Protein 1P6O (pdb70)

Solvent-accessible surface area: 12365 Å² total; per-residue (Å²): 91,91,62,140,58,23,167,51,15,114,81,0,3,48,16,0,55,102,15,0,12,83,0,57,150,83,33,0,0,1,10,0,0,0,0,0,27,33,155,83,1,48,46,48,10,94,2,14,0,32,1,46,54,132,37,1,0,2,26,11,0,6,2,5,0,0,41,90,18,22,96,34,98,0,146,49,0,89,47,0,0,0,0,0,3,6,1,0,5,16,0,0,3,3,0,0,12,18,0,20,0,42,16,0,0,0,0,0,39,98,31,32,126,20,138,0,15,128,29,0,75,101,58,68,23,44,28,38,57,69,69,15,81,97,1,36,133,11,3,101,88,0,34,92,94,69,56,120,36,9,74,21,1,20,2,125,93,56,116,174,51,108,53,22,166,90,30,165,48,17,126,84,0,7,53,19,0,49,108,17,0,25,82,0,65,180,82,31,0,0,0,9,0,0,0,0,0,31,33,151,91,0,48,45,54,11,93,1,15,0,39,1,46,56,130,36,1,0,2,18,10,0,7,3,6,0,0,43,90,17,21,92,34,92,0,150,49,0,91,52,0,0,0,0,0,2,5,2,0,5,16,0,0,2,3,0,0,13,18,0,18,0,39,14,0,0,0,0,0,40,103,37,31,119,22,130,0,14,60,30,0,38,82,56,65,18,90,5,19,57,60,66,24,113,90,1,38,138,14,1,122,64,0,35,95,97,73,52,118,36,10,69,23,1,20,1,104

Sequence (317 aa):
TGGMASKWDQKGMDIAYEEAALGYKEGGVPIGGCLINNKDGSVLGRGHNMRFQKGSATLHGEISTLENCGRLEGKVYKDTTLYTTLSPCDMCTGAIIMYGIPRCVVGENVNFKSKGEKYLQTRGHEVVVVDDERCKKIMKQFIDERPQDWFEDIGEGSSMVTGGMASKWDQKGMDIAYEEAALGYKEGGVPIGGCLINNKDGSVLGRGHNMRFQKGSATLHGEISTLENCGRLEGKVYKDTTLYTTLSPCDMCTGAIIMYGIPRCVVGENVNFKSKGEKYLQTRGHEVVVVDDERCKKIMKQFIDERPQDWFEDIGE

Nearest PDB structures (foldseek):
  1ysb-assembly1_A  TM=1.002E+00  e=7.379E-34  Saccharomyces cerevisiae
  8vlj-assembly1_B  TM=9.937E-01  e=2.521E-33  Saccharomyces cerevisiae
  8i3p-assembly1_A  TM=9.910E-01  e=2.077E-33  Saccharomyces cerevisiae S288C
  1ysd-assembly1_A  TM=1.002E+00  e=8.616E-33  Saccharomyces cerevisiae
  2o3k-assembly1_B  TM=1.003E+00  e=6.397E-32  Saccharomyces cerevisiae

Organism: Saccharomyces cerevisiae (strain ATCC 204508 / S288c) (NCBI:txid559292)

InterPro domains:
  IPR002125 Cytidine and deoxycytidylate deaminase domain [PF00383] (9-109)
  IPR002125 Cytidine and deoxycytidylate deaminase domain [PS51747] (9-129)
  IPR016192 APOBEC/CMP deaminase, zinc-binding [PS00903] (62-98)
  IPR016193 Cytidine deaminase-like [SSF53927] (9-156)

GO terms:
  GO:0004131 cytosine deaminase activity (F, IDA)
  GO:0005634 nucleus (C, HDA)
  GO:0005737 cytoplasm (C, HDA)
  GO:0019858 cytosine metabolic process (P, IMP)
  GO:0046087 cytidine metabolic process (P, IMP)
  GO:0008655 pyrimidine-containing compound salvage (P, IMP)

Radius of gyration: 18.54 Å; Cα contacts (8 Å, |Δi|>4): 797; chains: 2; bounding box: 47×46×40 Å

B-factor: mean 15.16, std 9.76, range [5.25, 58.66]

Structure (mmCIF, N/CA/C/O backbone):
data_1P6O
#
_entry.id   1P6O
#
_cell.length_a   53.880
_cell.length_b   70.417
_cell.length_c   71.523
_cell.angle_alpha   90.00
_cell.angle_beta   90.00
_cell.angle_gamma   90.00
#
_symmetry.space_group_name_H-M   'P 21 21 21'
#
loop_
_entity.id
_entity.type
_entity.pdbx_description
1 polymer 'Cytosine deaminase'
2 non-polymer 'ZINC ION'
3 non-polymer 4-HYDROXY-3,4-DIHYDRO-1H-PYRIMIDIN-2-ONE
4 non-polymer 'ACETIC ACID'
5 non-polymer 'CALCIUM ION'
6 water water
#
loop_
_atom_site.group_PDB
_atom_site.id
_atom_site.type_symbol
_atom_site.label_atom_id
_atom_site.label_alt_id
_atom_site.label_comp_id
_atom_site.label_asym_id
_atom_site.label_entity_id
_atom_site.label_seq_id
_atom_site.pdbx_PDB_ins_code
_atom_site.Cartn_x
_atom_site.Cartn_y
_atom_site.Cartn_z
_atom_site.occupancy
_atom_site.B_iso_or_equiv
_atom_site.auth_seq_id
_atom_site.auth_comp_id
_atom_site.auth_asym_id
_atom_site.auth_atom_id
_atom_site.pdbx_PDB_model_num
ATOM 1 N N . THR A 1 6 ? -3.394 14.167 48.891 1.00 41.76 3 THR A N 1
ATOM 2 C CA . THR A 1 6 ? -4.497 13.530 48.190 1.00 36.74 3 THR A CA 1
ATOM 3 C C . THR A 1 6 ? -4.182 12.090 47.812 1.00 37.86 3 THR A C 1
ATOM 4 O O . THR A 1 6 ? -5.053 11.221 47.827 1.00 33.96 3 THR A O 1
ATOM 8 N N . GLY A 1 7 ? -2.952 11.778 47.393 1.00 37.84 4 GLY A N 1
ATOM 9 C CA . GLY A 1 7 ? -2.725 10.418 46.886 1.00 35.53 4 GLY A CA 1
ATOM 10 C C . GLY A 1 7 ? -3.478 10.223 45.585 1.00 31.42 4 GLY A C 1
ATOM 11 O O . GLY A 1 7 ? -3.810 9.146 45.096 1.00 36.20 4 GLY A O 1
ATOM 12 N N . GLY A 1 8 ? -3.789 11.350 44.946 1.00 25.79 5 GLY A N 1
ATOM 13 C CA . GLY A 1 8 ? -4.557 11.257 43.710 1.00 22.22 5 GLY A CA 1
ATOM 14 C C . GLY A 1 8 ? -6.039 11.277 43.951 1.00 18.13 5 GLY A C 1
ATOM 15 O O . GLY A 1 8 ? -6.788 11.355 42.951 1.00 17.10 5 GLY A O 1
ATOM 16 N N . MET A 1 9 ? -6.461 11.199 45.218 1.00 16.88 6 MET A N 1
ATOM 17 C CA . MET A 1 9 ? -7.864 11.365 45.520 1.00 14.66 6 MET A CA 1
ATOM 18 C C . MET A 1 9 ? -8.261 12.786 45.148 1.00 13.36 6 MET A C 1
ATOM 19 O O . MET A 1 9 ? -7.541 13.734 45.478 1.00 15.16 6 MET A O 1
ATOM 28 N N . ALA A 1 10 ? -9.405 12.992 44.527 1.00 12.39 7 ALA A N 1
ATOM 29 C CA . ALA A 1 10 ? -9.899 14.359 44.370 1.00 12.48 7 ALA A CA 1
ATOM 30 C C . ALA A 1 10 ? -10.165 14.973 45.741 1.00 13.24 7 ALA A C 1
ATOM 31 O O . ALA A 1 10 ? -10.495 14.274 46.718 1.00 14.02 7 ALA A O 1
ATOM 33 N N . SER A 1 11 ? -10.034 16.285 45.823 1.00 13.31 8 SER A N 1
ATOM 34 C CA . SER A 1 11 ? -10.418 17.076 46.982 1.00 14.67 8 SER A CA 1
ATOM 35 C C . SER A 1 11 ? -11.920 17.261 47.033 1.00 14.84 8 SER A C 1
ATOM 36 O O . SER A 1 11 ? -12.514 17.369 45.969 1.00 15.59 8 SER A O 1
ATOM 39 N N . LYS A 1 12 ? -12.466 17.305 48.222 1.00 16.12 9 LYS A N 1
ATOM 40 C CA . LYS A 1 12 ? -13.874 17.559 48.422 1.00 17.21 9 LYS A CA 1
ATOM 41 C C . LYS A 1 12 ? -14.279 18.893 47.790 1.00 14.97 9 LYS A C 1
ATOM 42 O O . LYS A 1 12 ? -15.452 19.061 47.502 1.00 17.07 9 LYS A O 1
ATOM 48 N N . TRP A 1 13 ? -13.367 19.827 47.597 1.00 14.51 10 TRP A N 1
ATOM 49 C CA . TRP A 1 13 ? -13.717 21.103 46.986 1.00 14.53 10 TRP A CA 1
ATOM 50 C C . TRP A 1 13 ? -13.535 21.161 45.478 1.00 12.37 10 TRP A C 1
ATOM 51 O O . TRP A 1 13 ? -13.759 22.190 44.846 1.00 12.69 10 TRP A O 1
ATOM 62 N N . ASP A 1 14 ? -13.096 20.090 44.809 1.00 13.58 11 ASP A N 1
ATOM 63 C CA . ASP A 1 14 ? -12.685 20.220 43.435 1.00 14.74 11 ASP A CA 1
ATOM 64 C C . ASP A 1 14 ? -13.831 20.412 42.453 1.00 14.88 11 ASP A C 1
ATOM 65 O O . ASP A 1 14 ? -13.642 21.044 41.416 1.00 17.31 11 ASP A O 1
ATOM 70 N N . GLN A 1 15 ? -14.958 19.799 42.794 1.00 16.11 12 GLN A N 1
ATOM 71 C CA . GLN A 1 15 ? -16.083 20.033 41.902 1.00 17.46 12 GLN A CA 1
ATOM 72 C C . GLN A 1 15 ? -16.509 21.488 41.941 1.00 15.06 12 GLN A C 1
ATOM 73 O O . GLN A 1 15 ? -16.758 22.131 40.920 1.00 16.67 12 GLN A O 1
ATOM 79 N N . LYS A 1 16 ? -16.551 22.059 43.139 1.00 15.54 13 LYS A N 1
ATOM 80 C CA . LYS A 1 16 ? -16.874 23.465 43.301 1.00 14.99 13 LYS A CA 1
ATOM 81 C C . LYS A 1 16 ? -15.897 24.375 42.578 1.00 13.81 13 LYS A C 1
ATOM 82 O O . LYS A 1 16 ? -16.258 25.326 41.894 1.00 13.62 13 LYS A O 1
ATOM 88 N N . GLY A 1 17 ? -14.615 24.029 42.692 1.00 12.27 14 GLY A N 1
ATOM 89 C CA . GLY A 1 17 ? -13.587 24.845 42.056 1.00 11.63 14 GLY A CA 1
ATOM 90 C C . GLY A 1 17 ? -13.681 24.861 40.553 1.00 10.65 14 GLY A C 1
ATOM 91 O O . GLY A 1 17 ? -13.569 25.902 39.904 1.00 10.33 14 GLY A O 1
ATOM 92 N N . MET A 1 18 ? -13.895 23.688 39.979 1.00 11.09 15 MET A N 1
ATOM 93 C CA . MET A 1 18 ? -13.975 23.605 38.531 1.00 12.00 15 MET A CA 1
ATOM 94 C C . MET A 1 18 ? -15.279 24.242 38.037 1.00 12.61 15 MET A C 1
ATOM 95 O O . MET A 1 18 ? -15.302 24.861 36.978 1.00 12.82 15 MET A O 1
ATOM 100 N N . ASP A 1 19 ? -16.364 24.116 38.791 1.00 12.44 16 ASP A N 1
ATOM 101 C CA . ASP A 1 19 ? -17.596 24.764 38.363 1.00 13.23 16 ASP A CA 1
ATOM 102 C C . ASP A 1 19 ? -17.441 26.275 38.379 1.00 12.93 16 ASP A C 1
ATOM 103 O O . ASP A 1 19 ? -17.963 26.964 37.513 1.00 13.37 16 ASP A O 1
ATOM 108 N N . ILE A 1 20 ? -16.763 26.800 39.407 1.00 11.99 17 ILE A N 1
ATOM 109 C CA . ILE A 1 20 ? -16.548 28.251 39.426 1.00 11.96 17 ILE A CA 1
ATOM 110 C C . ILE A 1 20 ? -15.645 28.672 38.271 1.00 11.00 17 ILE A C 1
ATOM 111 O O . ILE A 1 20 ? -15.886 29.676 37.571 1.00 11.46 17 ILE A O 1
ATOM 116 N N . ALA A 1 21 ? -14.572 27.901 38.046 1.00 10.50 18 ALA A N 1
ATOM 117 C CA . ALA A 1 21 ? -13.685 28.235 36.923 1.00 9.78 18 ALA A CA 1
ATOM 118 C C . ALA A 1 21 ? -14.479 28.270 35.611 1.00 9.29 18 ALA A C 1
ATOM 119 O O . ALA A 1 21 ? -14.273 29.161 34.789 1.00 10.49 18 ALA A O 1
ATOM 121 N N . TYR A 1 22 ? -15.343 27.282 35.414 1.00 10.90 19 TYR A N 1
ATOM 122 C CA . TYR A 1 22 ? -16.128 27.238 34.194 1.00 12.72 19 TYR A CA 1
ATOM 123 C C . TYR A 1 22 ? -17.087 28.414 34.124 1.00 13.58 19 TYR A C 1
ATOM 124 O O . TYR A 1 22 ? -17.243 29.037 33.073 1.00 13.58 19 TYR A O 1
ATOM 133 N N . GLU A 1 23 ? -17.733 28.741 35.252 1.00 13.80 20 GLU A N 1
ATOM 134 C CA . GLU A 1 23 ? -18.553 29.946 35.236 1.00 14.02 20 GLU A CA 1
ATOM 135 C C . GLU A 1 23 ? -17.764 31.177 34.806 1.00 14.72 20 GLU A C 1
ATOM 136 O O . GLU A 1 23 ? -18.259 32.010 34.054 1.00 13.77 20 GLU A O 1
ATOM 142 N N . GLU A 1 24 ? -16.537 31.321 35.276 1.00 12.60 21 GLU A N 1
ATOM 143 C CA . GLU A 1 24 ? -15.714 32.457 34.900 1.00 11.93 21 GLU A CA 1
ATOM 144 C C . GLU A 1 24 ? -15.365 32.427 33.417 1.00 12.10 21 GLU A C 1
ATOM 145 O O . GLU A 1 24 ? -15.366 33.484 32.782 1.00 12.69 21 GLU A O 1
ATOM 151 N N . ALA A 1 25 ? -15.098 31.234 32.876 1.00 11.94 22 ALA A N 1
ATOM 152 C CA . ALA A 1 25 ? -14.783 31.100 31.464 1.00 12.19 22 ALA A CA 1
ATOM 153 C C . ALA A 1 25 ? -15.981 31.500 30.620 1.00 13.10 22 ALA A C 1
ATOM 154 O O . ALA A 1 25 ? -15.846 32.188 29.609 1.00 13.18 22 ALA A O 1
ATOM 156 N N . ALA A 1 26 ? -17.175 31.081 31.058 1.00 13.14 23 ALA A N 1
ATOM 157 C CA . ALA A 1 26 ? -18.378 31.431 30.298 1.00 14.60 23 ALA A CA 1
ATOM 158 C C . ALA A 1 26 ? -18.680 32.918 30.348 1.00 14.76 23 ALA A C 1
ATOM 159 O O . ALA A 1 26 ? -19.100 33.556 29.381 1.00 16.57 23 ALA A O 1
ATOM 161 N N . LEU A 1 27 ? -18.448 33.516 31.515 1.00 14.79 24 LEU A N 1
ATOM 162 C CA . LEU A 1 27 ? -18.623 34.968 31.625 1.00 16.07 24 LEU A CA 1
ATOM 163 C C . LEU A 1 27 ? -17.640 35.688 30.706 1.00 15.47 24 LEU A C 1
ATOM 164 O O . LEU A 1 27 ? -18.052 36.607 29.984 1.00 16.77 24 LEU A O 1
ATOM 169 N N . GLY A 1 28 ? -16.370 35.283 30.720 1.00 14.32 25 GLY A N 1
ATOM 170 C CA . GLY A 1 28 ? -15.433 35.941 29.832 1.00 14.04 25 GLY A CA 1
ATOM 171 C C . GLY A 1 28 ? -15.813 35.751 28.383 1.00 13.62 25 GLY A C 1
ATOM 172 O O . GLY A 1 28 ? -15.681 36.691 27.609 1.00 15.45 25 GLY A O 1
ATOM 173 N N . TYR A 1 29 ? -16.325 34.583 28.000 1.00 14.26 26 TYR A N 1
ATOM 174 C CA . TYR A 1 29 ? -16.794 34.364 26.651 1.00 14.95 26 TYR A CA 1
ATOM 175 C C . TYR A 1 29 ? -17.845 35.401 26.279 1.00 17.30 26 TYR A C 1
ATOM 176 O O . TYR A 1 29 ? -17.805 36.019 25.215 1.00 17.45 26 TYR A O 1
ATOM 185 N N . LYS A 1 30 ? -18.814 35.583 27.174 1.00 17.42 27 LYS A N 1
ATOM 186 C CA . LYS A 1 30 ? -19.919 36.499 26.929 1.00 20.13 27 LYS A CA 1
ATOM 187 C C . LYS A 1 30 ? -19.463 37.950 26.849 1.00 19.68 27 LYS A C 1
ATOM 188 O O . LYS A 1 30 ? -20.095 38.781 26.187 1.00 24.03 27 LYS A O 1
ATOM 194 N N . GLU A 1 31 ? -18.374 38.279 27.532 1.00 19.22 28 GLU A N 1
ATOM 195 C CA . GLU A 1 31 ? -17.759 39.594 27.444 1.00 18.66 28 GLU A CA 1
ATOM 196 C C . GLU A 1 31 ? -16.955 39.795 26.172 1.00 18.63 28 GLU A C 1
ATOM 197 O O . GLU A 1 31 ? -16.403 40.881 25.950 1.00 20.19 28 GLU A O 1
ATOM 203 N N . GLY A 1 32 ? -16.831 38.787 25.331 1.00 18.34 29 GLY A N 1
ATOM 204 C CA . GLY A 1 32 ? -16.054 38.858 24.109 1.00 17.89 29 GLY A CA 1
ATOM 205 C C . GLY A 1 32 ? -14.588 38.539 24.312 1.00 15.97 29 GLY A C 1
ATOM 206 O O . GLY A 1 32 ? -13.771 38.850 23.453 1.00 17.26 29 GLY A O 1
ATOM 207 N N . GLY A 1 33 ? -14.233 37.888 25.405 1.00 15.05 30 GLY A N 1
ATOM 208 C CA . GLY A 1 33 ? -12.852 37.495 25.612 1.00 13.11 30 GLY A CA 1
ATOM 209 C C . GLY A 1 33 ? -12.585 36.017 25.429 1.00 11.94 30 GLY A C 1
ATOM 210 O O . GLY A 1 33 ? -13.415 35.235 25.018 1.00 13.56 30 GLY A O 1
ATOM 211 N N . VAL A 1 34 ? -11.350 35.658 25.778 1.00 11.13 31 VAL A N 1
ATOM 212 C CA . VAL A 1 34 ? -10.876 34.269 25.712 1.00 10.63 31 VAL A CA 1
ATOM 213 C C . VAL A 1 34 ? -11.533 33.482 26.832 1.00 10.02 31 VAL A C 1
ATOM 214 O O . VAL A 1 34 ? -11.449 33.923 27.988 1.00 11.02 31 VAL A O 1
ATOM 218 N N . PRO A 1 35 ? -12.212 32.399 26.567 1.00 11.01 32 PRO A N 1
ATOM 219 C CA . PRO A 1 35 ? -13.043 31.734 27.590 1.00 10.87 32 PRO A CA 1
ATOM 220 C C . PRO A 1 35 ? -12.226 30.803 28.470 1.00 9.98 32 PRO A C 1
ATOM 221 O O . PRO A 1 35 ? -12.331 29.585 28.396 1.00 10.52 32 PRO A O 1
ATOM 225 N N . ILE A 1 36 ? -11.415 31.405 29.320 1.00 9.77 33 ILE A N 1
ATOM 226 C CA . ILE A 1 36 ? -10.570 30.702 30.268 1.00 8.46 33 ILE A CA 1
ATOM 227 C C . ILE A 1 36 ? -10.801 31.313 31.636 1.00 9.21 33 ILE A C 1
ATOM 228 O O . ILE A 1 36 ? -10.666 32.523 31.810 1.00 9.90 33 ILE A O 1
ATOM 233 N N . GLY A 1 37 ? -11.182 30.445 32.567 1.00 9.23 34 GLY A N 1
ATOM 234 C CA . GLY A 1 37 ? -11.556 30.903 33.904 1.00 9.29 34 GLY A CA 1
ATOM 235 C C . GLY A 1 37 ? -10.788 30.159 34.980 1.00 7.91 34 GLY A C 1
ATOM 236 O O . GLY A 1 37 ? -10.242 29.098 34.764 1.00 8.37 34 GLY A O 1
ATOM 237 N N . GLY A 1 38 ? -10.805 30.746 36.169 1.00 8.83 35 GLY A N 1
ATOM 238 C CA . GLY A 1 38 ? -10.121 30.146 37.284 1.00 8.64 35 GLY A CA 1
ATOM 239 C C . GLY A 1 38 ? -10.694 30.552 38.613 1.00 8.22 35 GLY A C 1
ATOM 240 O O . GLY A 1 38 ? -11.504 31.453 38.760 1.00 8.92 35 GLY A O 1
ATOM 241 N N . CYS A 1 39 ? -10.224 29.810 39.632 1.00 7.82 36 CYS A N 1
ATOM 242 C CA . CYS A 1 39 ? -10.525 30.187 40.999 1.00 9.60 36 CYS A CA 1
ATOM 243 C C . CYS A 1 39 ? -9.464 29.565 41.880 1.00 7.99 36 CYS A C 1
ATOM 244 O O . CYS A 1 39 ? -8.788 28.593 41.531 1.00 9.73 36 CYS A O 1
ATOM 249 N N . LEU A 1 40 ? -9.269 30.176 43.029 1.00 7.75 37 LEU A N 1
ATOM 250 C CA . LEU A 1 40 ? -8.316 29.720 44.032 1.00 7.58 37 LEU A CA 1
ATOM 251 C C . LEU A 1 40 ? -9.107 29.424 45.301 1.00 8.26 37 LEU A C 1
ATOM 252 O O . LEU A 1 40 ? -9.830 30.303 45.816 1.00 9.49 37 LEU A O 1
ATOM 257 N N . ILE A 1 41 ? -8.991 28.203 45.811 1.00 7.76 38 ILE A N 1
ATOM 258 C CA . ILE A 1 41 ? -9.699 27.759 46.977 1.00 8.49 38 ILE A CA 1
ATOM 259 C C . ILE A 1 41 ? -8.731 27.429 48.087 1.00 8.26 38 ILE A C 1
ATOM 260 O O . ILE A 1 41 ? -7.717 26.784 47.847 1.00 9.57 38 ILE A O 1
ATOM 265 N N . ASN A 1 42 ? -9.021 27.875 49.307 1.00 9.02 39 ASN A N 1
ATOM 266 C CA . ASN A 1 42 ? -8.308 27.475 50.507 1.00 9.91 39 ASN A CA 1
ATOM 267 C C . ASN A 1 42 ? -8.683 26.045 50.837 1.00 10.75 39 ASN A C 1
ATOM 268 O O . ASN A 1 42 ? -9.854 25.802 51.164 1.00 12.19 39 ASN A O 1
ATOM 273 N N . ASN A 1 43 ? -7.768 25.103 50.746 1.00 10.91 40 ASN A N 1
ATOM 274 C CA . ASN A 1 43 ? -8.057 23.699 51.006 1.00 11.14 40 ASN A CA 1
ATOM 275 C C . ASN A 1 43 ? -8.497 23.462 52.458 1.00 13.71 40 ASN A C 1
ATOM 276 O O . ASN A 1 43 ? -9.170 22.455 52.691 1.00 15.90 40 ASN A O 1
ATOM 281 N N . LYS A 1 44 ? -8.108 24.322 53.380 1.00 14.23 41 LYS A N 1
ATOM 282 C CA . LYS A 1 44 ? -8.390 24.089 54.796 1.00 16.70 41 LYS A CA 1
ATOM 283 C C . LYS A 1 44 ? -9.879 24.171 55.081 1.00 16.45 41 LYS A C 1
ATOM 284 O O . LYS A 1 44 ? -10.367 23.424 55.923 1.00 22.76 41 LYS A O 1
ATOM 290 N N . ASP A 1 45 ? -10.569 25.106 54.439 1.00 14.90 42 ASP A N 1
ATOM 291 C CA . ASP A 1 45 ? -11.979 25.380 54.762 1.00 16.11 42 ASP A CA 1
ATOM 292 C C . ASP A 1 45 ? -12.864 25.477 53.532 1.00 15.52 42 ASP A C 1
ATOM 293 O O . ASP A 1 45 ? -14.067 25.694 53.692 1.00 17.86 42 ASP A O 1
ATOM 298 N N . GLY A 1 46 ? -12.322 25.347 52.309 1.00 13.56 43 GLY A N 1
ATOM 299 C CA . GLY A 1 46 ? -13.131 25.475 51.122 1.00 13.41 43 GLY A CA 1
ATOM 300 C C . GLY A 1 46 ? -13.469 26.884 50.686 1.00 13.78 43 GLY A C 1
ATOM 301 O O . GLY A 1 46 ? -14.220 27.062 49.726 1.00 16.26 43 GLY A O 1
ATOM 302 N N . SER A 1 47 ? -12.903 27.853 51.389 1.00 13.35 44 SER A N 1
ATOM 303 C CA . SER A 1 47 ? -13.201 29.236 51.026 1.00 12.22 44 SER A CA 1
ATOM 304 C C . SER A 1 47 ? -12.628 29.589 49.657 1.00 11.47 44 SER A C 1
ATOM 305 O O . SER A 1 47 ? -11.454 29.290 49.358 1.00 12.27 44 SER A O 1
ATOM 310 N N . VAL A 1 48 ? -13.430 30.228 48.810 1.00 11.80 45 VAL A N 1
ATOM 311 C CA . VAL A 1 48 ? -12.980 30.760 47.527 1.00 11.81 45 VAL A CA 1
ATOM 312 C C . VAL A 1 48 ? -12.281 32.085 47.760 1.00 10.83 45 VAL A C 1
ATOM 313 O O . VAL A 1 48 ? -12.898 33.069 48.142 1.00 13.98 45 VAL A O 1
ATOM 317 N N . LEU A 1 49 ? -10.976 32.092 47.600 1.00 9.73 46 LEU A N 1
ATOM 318 C CA . LEU A 1 49 ? -10.144 33.273 47.837 1.00 9.78 46 LEU A CA 1
ATOM 319 C C . LEU A 1 49 ? -10.278 34.273 46.696 1.00 10.12 46 LEU A C 1
ATOM 320 O O . LEU A 1 49 ? -10.083 35.464 46.912 1.00 12.05 46 LEU A O 1
ATOM 325 N N . GLY A 1 50 ? -10.617 33.814 45.504 1.00 10.72 47 GLY A N 1
ATOM 326 C CA . GLY A 1 50 ? -10.799 34.692 44.369 1.00 10.66 47 GLY A CA 1
ATOM 327 C C . GLY A 1 50 ? -11.128 33.858 43.142 1.00 9.42 47 GLY A C 1
ATOM 328 O O . GLY A 1 50 ? -10.947 32.647 43.107 1.00 10.36 47 GLY A O 1
ATOM 329 N N . ARG A 1 51 ? -11.628 34.537 42.140 1.00 9.94 48 ARG A N 1
ATOM 330 C CA . ARG A 1 51 ? -12.026 33.934 40.886 1.00 10.02 48 ARG A CA 1
ATOM 331 C C . ARG A 1 51 ? -11.795 34.955 39.783 1.00 10.32 48 ARG A C 1
ATOM 332 O O . ARG A 1 51 ? -11.861 36.162 40.030 1.00 11.63 48 ARG A O 1
ATOM 347 N N . GLY A 1 52 ? -11.535 34.485 38.582 1.00 9.57 49 GLY A N 1
ATOM 348 C CA . GLY A 1 52 ? -11.263 35.431 37.513 1.00 10.96 49 GLY A CA 1
ATOM 349 C C . GLY A 1 52 ? -11.246 34.740 36.171 1.00 9.53 49 GLY A C 1
ATOM 350 O O . GLY A 1 52 ? -11.375 33.511 36.086 1.00 9.93 49 GLY A O 1
ATOM 351 N N . HIS A 1 53 ? -11.106 35.534 35.126 1.00 9.67 50 HIS A N 1
ATOM 352 C CA . HIS A 1 53 ? -11.001 35.004 33.787 1.00 9.23 50 HIS A CA 1
ATOM 353 C C . HIS A 1 53 ? -10.044 35.862 32.961 1.00 9.46 50 HIS A C 1
ATOM 354 O O . HIS A 1 53 ? -9.607 36.915 33.389 1.00 9.73 50 HIS A O 1
ATOM 361 N N . ASN A 1 54 ? -9.681 35.344 31.812 1.00 9.69 51 ASN A N 1
ATOM 362 C CA . ASN A 1 54 ? -8.745 36.023 30.920 1.00 8.79 51 ASN A CA 1
ATOM 363 C C . ASN A 1 54 ? -9.290 37.410 30.579 1.00 9.58 51 ASN A C 1
ATOM 364 O O . ASN A 1 54 ? -10.435 37.542 30.171 1.00 11.19 51 ASN A O 1
ATOM 369 N N . MET A 1 55 ? -8.483 38.438 30.688 1.00 9.75 52 MET A N 1
ATOM 370 C CA . MET A 1 55 ? -8.916 39.803 30.409 1.00 9.99 52 MET A CA 1
ATOM 371 C C . MET A 1 55 ? -8.155 40.470 29.271 1.00 9.84 52 MET A C 1
ATOM 372 O O . MET A 1 55 ? -8.112 41.685 29.169 1.00 11.63 52 MET A O 1
ATOM 377 N N . ARG A 1 56 ? -7.544 39.679 28.431 1.00 10.03 53 ARG A N 1
ATOM 378 C CA . ARG A 1 56 ? -6.839 40.208 27.269 1.00 10.63 53 ARG A CA 1
ATOM 379 C C . ARG A 1 56 ? -7.685 41.186 26.477 1.00 10.70 53 ARG A C 1
ATOM 380 O O . ARG A 1 56 ? -7.280 42.341 26.259 1.00 11.92 53 ARG A O 1
ATOM 388 N N . PHE A 1 57 ? -8.884 40.741 26.068 1.00 11.98 54 PHE A N 1
ATOM 389 C CA . PHE A 1 57 ? -9.688 41.618 25.235 1.00 12.32 54 PHE A CA 1
ATOM 390 C C . PHE A 1 57 ? -10.401 42.689 26.035 1.00 13.13 54 PHE A C 1
ATOM 391 O O . PHE A 1 57 ? -10.495 43.848 25.614 1.00 15.19 54 PHE A O 1
ATOM 399 N N . GLN A 1 58 ? -10.875 42.321 27.212 1.00 12.44 55 GLN A N 1
ATOM 400 C CA . GLN A 1 58 ? -11.625 43.196 28.085 1.00 13.63 55 GLN A CA 1
ATOM 401 C C . GLN A 1 58 ? -10.815 44.418 28.541 1.00 14.36 55 GLN A C 1
ATOM 402 O O . GLN A 1 58 ? -11.329 45.531 28.642 1.00 15.81 55 GLN A O 1
ATOM 408 N N . LYS A 1 59 ? -9.549 44.176 28.841 1.00 13.52 56 LYS A N 1
ATOM 409 C CA . LYS A 1 59 ? -8.679 45.204 29.382 1.00 14.33 56 LYS A CA 1
ATOM 410 C C . LYS A 1 59 ? -7.504 45.501 28.488 1.00 14.30 56 LYS A C 1
ATOM 411 O O . LYS A 1 59 ? -6.688 46.337 28.851 1.00 18.53 56 LYS A O 1
ATOM 417 N N . GLY A 1 60 ? -7.357 44.930 27.306 1.00 12.60 57 GLY A N 1
ATOM 418 C CA . GLY A 1 60 ? -6.149 45.172 26.533 1.00 12.87 57 GLY A CA 1
ATOM 419 C C . GLY A 1 60 ? -4.916 44.661 27.268 1.00 12.25 57 GLY A C 1
ATOM 420 O O . GLY A 1 60 ? -3.902 45.348 27.244 1.00 15.02 57 GLY A O 1
ATOM 421 N N . SER A 1 61 ? -5.060 43.502 27.912 1.00 12.88 58 SER A N 1
ATOM 422 C CA . SER A 1 61 ? -4.054 43.015 28.836 1.00 11.16 58 SER A CA 1
ATOM 423 C C . SER A 1 61 ? -3.219 41.867 28.295 1.00 10.55 58 SER A C 1
ATOM 424 O O . SER A 1 61 ? -3.758 40.813 27.921 1.00 12.04 58 SER A O 1
ATOM 427 N N . ALA A 1 62 ? -1.914 42.072 28.313 1.00 10.23 59 ALA A N 1
ATOM 428 C CA . ALA A 1 62 ? -0.956 41.053 27.903 1.00 9.89 59 ALA A CA 1
ATOM 429 C C . ALA A 1 62 ? -0.648 40.075 29.021 1.00 9.38 59 ALA A C 1
ATOM 430 O O . ALA A 1 62 ? -0.009 39.042 28.775 1.00 10.87 59 ALA A O 1
ATOM 432 N N . THR A 1 63 ? -1.073 40.341 30.248 1.00 8.76 60 THR A N 1
ATOM 433 C CA . THR A 1 63 ? -0.682 39.435 31.327 1.00 8.56 60 THR A CA 1
ATOM 434 C C . THR A 1 63 ? -1.868 38.813 32.054 1.00 7.71 60 THR A C 1
ATOM 435 O O . THR A 1 63 ? -1.658 37.799 32.713 1.00 8.08 60 THR A O 1
ATOM 439 N N . LEU A 1 64 ? -3.070 39.361 31.931 1.00 8.39 61 LEU A N 1
ATOM 440 C CA . LEU A 1 64 ? -4.208 38.810 32.647 1.00 8.14 61 LEU A CA 1
ATOM 441 C C . LEU A 1 64 ? -4.816 37.606 31.949 1.00 8.39 61 LEU A C 1
ATOM 442 O O . LEU A 1 64 ? -5.933 37.605 31.466 1.00 9.92 61 LEU A O 1
ATOM 447 N N . HIS A 1 65 ? -4.030 36.520 31.925 1.00 8.38 62 HIS A N 1
ATOM 448 C CA . HIS A 1 65 ? -4.580 35.210 31.642 1.00 7.93 62 HIS A CA 1
ATOM 449 C C . HIS A 1 65 ? -5.582 34.854 32.742 1.00 7.87 62 HIS A C 1
ATOM 450 O O . HIS A 1 65 ? -5.613 35.517 33.783 1.00 8.21 62 HIS A O 1
ATOM 457 N N . GLY A 1 66 ? -6.394 33.832 32.553 1.00 7.94 63 GLY A N 1
ATOM 458 C CA . GLY A 1 66 ? -7.339 33.438 33.579 1.00 8.02 63 GLY A CA 1
ATOM 459 C C . GLY A 1 66 ? -6.696 33.226 34.938 1.00 7.46 63 GLY A C 1
ATOM 460 O O . GLY A 1 66 ? -7.209 33.662 35.965 1.00 7.93 63 GLY A O 1
ATOM 461 N N . GLU A 1 67 ? -5.563 32.500 34.934 1.00 7.46 64 GLU A N 1
ATOM 462 C CA . GLU A 1 67 ? -4.948 32.129 36.172 1.00 6.99 64 GLU A CA 1
ATOM 463 C C . GLU A 1 67 ? -4.363 33.366 36.878 1.00 6.82 64 GLU A C 1
ATOM 464 O O . GLU A 1 67 ? -4.453 33.508 38.086 1.00 7.58 64 GLU A O 1
ATOM 470 N N . ILE A 1 68 ? -3.775 34.257 36.080 1.00 7.05 65 ILE A N 1
ATOM 471 C CA . ILE A 1 68 ? -3.211 35.500 36.604 1.00 6.79 65 ILE A CA 1
ATOM 472 C C . ILE A 1 68 ? -4.304 36.404 37.131 1.00 7.33 65 ILE A C 1
ATOM 473 O O . ILE A 1 68 ? -4.185 36.972 38.215 1.00 8.09 65 ILE A O 1
ATOM 478 N N . SER A 1 69 ? -5.393 36.550 36.367 1.00 7.74 66 SER A N 1
ATOM 479 C CA . SER A 1 69 ? -6.495 37.359 36.843 1.00 8.20 66 SER A CA 1
ATOM 480 C C . SER A 1 69 ? -7.076 36.808 38.120 1.00 8.15 66 SER A C 1
ATOM 481 O O . SER A 1 69 ? -7.419 37.552 39.032 1.00 8.56 66 SER A O 1
ATOM 484 N N . THR A 1 70 ? -7.193 35.479 38.216 1.00 8.37 67 THR A N 1
ATOM 485 C CA . THR A 1 70 ? -7.649 34.861 39.429 1.00 8.18 67 THR A CA 1
ATOM 486 C C . THR A 1 70 ? -6.769 35.261 40.606 1.00 7.73 67 THR A C 1
ATOM 487 O O . THR A 1 70 ? -7.261 35.707 41.633 1.00 8.43 67 THR A O 1
ATOM 491 N N . LEU A 1 71 ? -5.463 35.104 40.443 1.00 7.23 68 LEU A N 1
ATOM 492 C CA . LEU A 1 71 ? -4.559 35.500 41.509 1.00 7.78 68 LEU A CA 1
ATOM 493 C C . LEU A 1 71 ? -4.643 36.983 41.831 1.00 7.84 68 LEU A C 1
ATOM 494 O O . LEU A 1 71 ? -4.619 37.372 42.996 1.00 8.61 68 LEU A O 1
ATOM 499 N N . GLU A 1 72 ? -4.776 37.827 40.807 1.00 8.23 69 GLU A N 1
ATOM 500 C CA . GLU A 1 72 ? -4.910 39.265 41.074 1.00 8.26 69 GLU A CA 1
ATOM 501 C C . GLU A 1 72 ? -6.149 39.525 41.911 1.00 9.27 69 GLU A C 1
ATOM 502 O O . GLU A 1 72 ? -6.128 40.349 42.824 1.00 9.89 69 GLU A O 1
ATOM 508 N N . ASN A 1 73 ? -7.214 38.799 41.599 1.00 9.16 70 ASN A N 1
ATOM 509 C CA . ASN A 1 73 ? -8.492 39.046 42.254 1.00 9.79 70 ASN A CA 1
ATOM 510 C C . ASN A 1 73 ? -8.500 38.553 43.683 1.00 9.89 70 ASN A C 1
ATOM 511 O O . ASN A 1 73 ? -9.349 39.025 44.437 1.00 12.50 70 ASN A O 1
ATOM 516 N N . CYS A 1 74 ? -7.607 37.674 44.053 1.00 9.36 71 CYS A N 1
ATOM 517 C CA . CYS A 1 74 ? -7.458 37.239 45.438 1.00 9.88 71 CYS A CA 1
ATOM 518 C C . CYS A 1 74 ? -6.851 38.306 46.318 1.00 10.57 71 CYS A C 1
ATOM 519 O O . CYS A 1 74 ? -6.990 38.274 47.528 1.00 11.91 71 CYS A O 1
ATOM 522 N N . GLY A 1 75 ? -6.143 39.254 45.732 1.00 9.85 72 GLY A N 1
ATOM 523 C CA . GLY A 1 75 ? -5.475 40.320 46.438 1.00 10.55 72 GLY A CA 1
ATOM 524 C C . GLY A 1 75 ? -4.157 39.849 47.017 1.00 8.73 72 GLY A C 1
ATOM 525 O O . GLY A 1 75 ? -3.733 38.721 46.905 1.00 10.32 72 GLY A O 1
ATOM 526 N N . ARG A 1 76 ? -3.486 40.786 47.686 1.00 9.93 73 ARG A N 1
ATOM 527 C CA . ARG A 1 76 ? -2.267 40.463 48.414 1.00 9.61 73 ARG A CA 1
ATOM 528 C C . ARG A 1 76 ? -2.585 39.488 49.541 1.00 10.01 73 ARG A C 1
ATOM 529 O O . ARG A 1 76 ? -3.544 39.678 50.276 1.00 9.99 73 ARG A O 1
ATOM 537 N N . LEU A 1 77 ? -1.757 38.445 49.678 1.00 9.17 74 LEU A N 1
ATOM 538 C CA . LEU A 1 77 ? -1.977 37.423 50.682 1.00 9.59 74 LEU A CA 1
ATOM 539 C C . LEU A 1 77 ? -0.647 37.083 51.341 1.00 9.51 74 LEU A C 1
ATOM 540 O O . LEU A 1 77 ? 0.388 37.101 50.685 1.00 9.80 74 LEU A O 1
ATOM 545 N N . GLU A 1 78 ? -0.700 36.692 52.614 1.00 10.81 75 GLU A N 1
ATOM 546 C CA . GLU A 1 78 ? 0.457 36.060 53.222 1.00 11.12 75 GLU A CA 1
ATOM 547 C C . GLU A 1 78 ? 0.860 34.818 52.446 1.00 10.18 75 GLU A C 1
ATOM 548 O O . GLU A 1 78 ? 0.014 34.020 52.046 1.00 10.66 75 GLU A O 1
ATOM 554 N N . GLY A 1 79 ? 2.169 34.677 52.252 1.00 10.28 76 GLY A N 1
ATOM 555 C CA . GLY A 1 79 ? 2.632 33.568 51.447 1.00 9.66 76 GLY A CA 1
ATOM 556 C C . GLY A 1 79 ? 2.148 32.213 51.898 1.00 8.82 76 GLY A C 1
ATOM 557 O O . GLY A 1 79 ? 1.828 31.332 51.076 1.00 8.81 76 GLY A O 1
ATOM 558 N N . LYS A 1 80 ? 2.051 32.021 53.208 1.00 8.97 77 LYS A N 1
ATOM 559 C CA . LYS A 1 80 ? 1.619 30.722 53.703 1.00 8.79 77 LYS A CA 1
ATOM 560 C C . LYS A 1 80 ? 0.221 30.377 53.268 1.00 9.16 77 LYS A C 1
ATOM 561 O O . LYS A 1 80 ? -0.098 29.185 53.171 1.00 10.12 77 LYS A O 1
ATOM 567 N N . VAL A 1 81 ? -0.643 31.347 53.002 1.00 8.93 78 VAL A N 1
ATOM 568 C CA . VAL A 1 81 ? -1.989 31.036 52.585 1.00 9.80 78 VAL A CA 1
ATOM 569 C C . VAL A 1 81 ? -1.976 30.156 51.340 1.00 8.62 78 VAL A C 1
ATOM 570 O O . VAL A 1 81 ? -2.678 29.150 51.246 1.00 9.91 78 VAL A O 1
ATOM 574 N N . TYR A 1 82 ? -1.151 30.527 50.377 1.00 7.66 79 TYR A N 1
ATOM 575 C CA . TYR A 1 82 ? -1.121 29.824 49.109 1.00 7.22 79 TYR A CA 1
ATOM 576 C C . TYR A 1 82 ? -0.686 28.362 49.253 1.00 7.15 79 TYR A C 1
ATOM 577 O O . TYR A 1 82 ? -1.040 27.555 48.394 1.00 7.36 79 TYR A O 1
ATOM 586 N N . LYS A 1 83 ? 0.091 28.036 50.281 1.00 8.44 80 LYS A N 1
ATOM 587 C CA . LYS A 1 83 ? 0.659 26.715 50.429 1.00 8.36 80 LYS A CA 1
ATOM 588 C C . LYS A 1 83 ? -0.406 25.675 50.726 1.00 8.72 80 LYS A C 1
ATOM 589 O O . LYS A 1 83 ? -0.084 24.484 50.621 1.00 9.69 80 LYS A O 1
ATOM 595 N N . ASP A 1 84 ? -1.611 26.061 51.066 1.00 9.26 81 ASP A N 1
ATOM 596 C CA . ASP A 1 84 ? -2.675 25.071 51.173 1.00 10.69 81 ASP A CA 1
ATOM 597 C C . ASP A 1 84 ? -3.904 25.522 50.404 1.00 9.40 81 ASP A C 1
ATOM 598 O O . ASP A 1 84 ? -5.008 25.555 50.904 1.00 11.41 81 ASP A O 1
ATOM 603 N N . THR A 1 85 ? -3.677 25.865 49.152 1.00 8.85 82 THR A N 1
ATOM 604 C CA . THR A 1 85 ? -4.701 26.168 48.197 1.00 8.14 82 THR A CA 1
ATOM 605 C C . THR A 1 85 ? -4.648 25.234 46.990 1.00 7.78 82 THR A C 1
ATOM 606 O O . THR A 1 85 ? -3.690 24.512 46.774 1.00 7.83 82 THR A O 1
ATOM 610 N N . THR A 1 86 ? -5.738 25.284 46.230 1.00 7.60 83 THR A N 1
ATOM 611 C CA . THR A 1 86 ? -5.800 24.705 44.908 1.00 6.98 83 THR A CA 1
ATOM 612 C C . THR A 1 86 ? -6.184 25.811 43.921 1.00 7.18 83 THR A C 1
ATOM 613 O O . THR A 1 86 ? -7.155 26.514 44.153 1.00 8.22 83 THR A O 1
ATOM 617 N N . LEU A 1 87 ? -5.419 25.885 42.816 1.00 6.89 84 LEU A N 1
ATOM 618 C CA . LEU A 1 87 ? -5.812 26.729 41.712 1.00 7.18 84 LEU A CA 1
ATOM 619 C C . LEU A 1 87 ? -6.526 25.870 40.672 1.00 7.22 84 LEU A C 1
ATOM 620 O O . LEU A 1 87 ? -5.960 24.877 40.187 1.00 8.16 84 LEU A O 1
ATOM 629 N N . TYR A 1 88 ? -7.746 26.253 40.363 1.00 7.37 85 TYR A N 1
ATOM 630 C CA . TYR A 1 88 ? -8.559 25.663 39.320 1.00 7.80 85 TYR A CA 1
ATOM 631 C C . TYR A 1 88 ? -8.436 26.516 38.082 1.00 7.28 85 TYR A C 1
ATOM 632 O O . TYR A 1 88 ? -8.616 27.727 38.155 1.00 8.19 85 TYR A O 1
ATOM 641 N N . THR A 1 89 ? -8.174 25.867 36.945 1.00 7.39 86 THR A N 1
ATOM 642 C CA . THR A 1 89 ? -8.101 26.583 35.674 1.00 7.30 86 THR A CA 1
ATOM 643 C C . THR A 1 89 ? -8.794 25.727 34.646 1.00 7.70 86 THR A C 1
ATOM 644 O O . THR A 1 89 ? -8.590 24.519 34.588 1.00 8.32 86 THR A O 1
ATOM 648 N N . THR A 1 90 ? -9.645 26.342 33.814 1.00 7.92 87 THR A N 1
ATOM 649 C CA . THR A 1 90 ? -10.388 25.579 32.826 1.00 8.44 87 THR A CA 1
ATOM 650 C C . THR A 1 90 ? -9.486 25.069 31.742 1.00 7.83 87 THR A C 1
ATOM 651 O O . THR A 1 90 ? -9.841 24.077 31.062 1.00 8.82 87 THR A O 1
ATOM 655 N N . LEU A 1 91 ? -8.305 25.648 31.534 1.00 8.36 88 LEU A N 1
ATOM 656 C CA . LEU A 1 91 ? -7.381 25.249 30.504 1.00 7.46 88 LEU A CA 1
ATOM 657 C C . LEU A 1 91 ? -6.012 25.003 31.136 1.00 7.46 88 LEU A C 1
ATOM 658 O O . LEU A 1 91 ? -5.586 25.740 32.034 1.00 8.02 88 LEU A O 1
ATOM 663 N N . SER A 1 92 ? -5.313 24.003 30.645 1.00 7.46 89 SER A N 1
ATOM 664 C CA . SER A 1 92 ? -3.988 23.679 31.132 1.00 7.50 89 SER A CA 1
ATOM 665 C C . SER A 1 92 ? -3.082 24.903 31.045 1.00 6.89 89 SER A C 1
ATOM 666 O O . SER A 1 92 ? -3.160 25.644 30.071 1.00 8.18 89 SER A O 1
ATOM 669 N N . PRO A 1 93 ? -2.297 25.191 32.077 1.00 6.86 90 PRO A N 1
ATOM 670 C CA . PRO A 1 93 ? -1.651 26.497 32.145 1.00 6.97 90 PRO A CA 1
ATOM 671 C C . PRO A 1 93 ? -0.490 26.639 31.196 1.00 6.68 90 PRO A C 1
ATOM 672 O O . PRO A 1 93 ? 0.312 25.732 30.990 1.00 7.69 90 PRO A O 1
ATOM 676 N N . CYS A 1 94 ? -0.384 27.822 30.625 1.00 7.11 91 CYS A N 1
ATOM 677 C CA . CYS A 1 94 ? 0.776 28.184 29.841 1.00 6.75 91 CYS A CA 1
ATOM 678 C C . CYS A 1 94 ? 1.980 28.306 30.772 1.00 5.94 91 CYS A C 1
ATOM 679 O O . CYS A 1 94 ? 1.895 28.160 31.978 1.00 6.66 91 CYS A O 1
ATOM 682 N N . ASP A 1 95 ? 3.121 28.619 30.153 1.00 6.34 92 ASP A N 1
ATOM 683 C CA . ASP A 1 95 ? 4.327 28.691 30.965 1.00 6.22 92 ASP A CA 1
ATOM 684 C C . ASP A 1 95 ? 4.279 29.834 31.966 1.00 6.21 92 ASP A C 1
ATOM 685 O O . ASP A 1 95 ? 4.914 29.758 33.020 1.00 6.37 92 ASP A O 1
ATOM 690 N N . MET A 1 96 ? 3.584 30.927 31.641 1.00 6.58 93 MET A N 1
ATOM 691 C CA . MET A 1 96 ? 3.464 32.046 32.571 1.00 6.61 93 MET A CA 1
ATOM 692 C C . MET A 1 96 ? 2.655 31.698 33.801 1.00 6.03 93 MET A C 1
ATOM 693 O O . MET A 1 96 ? 3.060 31.934 34.937 1.00 6.77 93 MET A O 1
ATOM 698 N N . CYS A 1 97 ? 1.491 31.123 33.559 1.00 6.17 94 CYS A N 1
ATOM 699 C CA . CYS A 1 97 ? 0.602 30.796 34.664 1.00 6.01 94 CYS A CA 1
ATOM 700 C C . CYS A 1 97 ? 1.167 29.647 35.471 1.00 6.04 94 CYS A C 1
ATOM 701 O O . CYS A 1 97 ? 1.020 29.627 36.695 1.00 6.41 94 CYS A O 1
ATOM 704 N N . THR A 1 98 ? 1.826 28.700 34.817 1.00 5.96 95 THR A N 1
ATOM 705 C CA . THR A 1 98 ? 2.591 27.695 35.521 1.00 5.65 95 THR A CA 1
ATOM 706 C C . THR A 1 98 ? 3.568 28.342 36.481 1.00 5.61 95 THR A C 1
ATOM 707 O O . THR A 1 98 ? 3.700 27.971 37.637 1.00 5.67 95 THR A O 1
ATOM 711 N N . GLY A 1 99 ? 4.302 29.348 35.974 1.00 5.57 96 GLY A N 1
ATOM 712 C CA . GLY A 1 99 ? 5.249 30.016 36.797 1.00 5.48 96 GLY A CA 1
ATOM 713 C C . GLY A 1 99 ? 4.642 30.697 38.007 1.00 5.50 96 GLY A C 1
ATOM 714 O O . GLY A 1 99 ? 5.266 30.710 39.061 1.00 5.60 96 GLY A O 1
ATOM 715 N N . ALA A 1 100 ? 3.466 31.279 37.854 1.00 5.44 97 ALA A N 1
ATOM 716 C CA . ALA A 1 100 ? 2.778 31.884 38.973 1.00 5.95 97 ALA A CA 1
ATOM 717 C C . ALA A 1 100 ? 2.442 30.864 40.059 1.00 5.44 97 ALA A C 1
ATOM 718 O O . ALA A 1 100 ? 2.631 31.121 41.235 1.00 6.09 97 ALA A O 1
ATOM 720 N N . ILE A 1 101 ? 1.937 29.698 39.637 1.00 5.88 98 ILE A N 1
ATOM 721 C CA . ILE A 1 101 ? 1.607 28.618 40.552 1.00 5.90 98 ILE A CA 1
ATOM 722 C C . ILE A 1 101 ? 2.848 28.198 41.307 1.00 6.04 98 ILE A C 1
ATOM 723 O O . ILE A 1 101 ? 2.813 27.993 42.519 1.00 6.49 98 ILE A O 1
ATOM 728 N N . ILE A 1 102 ? 3.939 28.048 40.593 1.00 5.72 99 ILE A N 1
ATOM 729 C CA . ILE A 1 102 ? 5.203 27.663 41.186 1.00 5.49 99 ILE A CA 1
ATOM 730 C C . ILE A 1 102 ? 5.710 28.712 42.154 1.00 5.93 99 ILE A C 1
ATOM 731 O O . ILE A 1 102 ? 6.123 28.391 43.279 1.00 6.65 99 ILE A O 1
ATOM 736 N N . MET A 1 103 ? 5.688 29.975 41.732 1.00 5.89 100 MET A N 1
ATOM 737 C CA . MET A 1 103 ? 6.230 31.032 42.586 1.00 6.04 100 MET A CA 1
ATOM 738 C C . MET A 1 103 ? 5.546 31.070 43.940 1.00 5.79 100 MET A C 1
ATOM 739 O O . MET A 1 103 ? 6.176 31.166 44.956 1.00 6.55 100 MET A O 1
ATOM 744 N N . TYR A 1 104 ? 4.218 30.988 43.914 1.00 5.75 101 TYR A N 1
ATOM 745 C CA . TYR A 1 104 ? 3.452 31.072 45.146 1.00 6.46 101 TYR A CA 1
ATOM 746 C C . TYR A 1 104 ? 3.383 29.741 45.875 1.00 6.11 101 TYR A C 1
ATOM 747 O O . TYR A 1 104 ? 2.872 29.706 47.001 1.00 7.07 101 TYR A O 1
ATOM 756 N N . GLY A 1 105 ? 3.873 28.669 45.288 1.00 6.48 102 GLY A N 1
ATOM 757 C CA . GLY A 1 105 ? 3.818 27.397 45.965 1.00 6.80 102 GLY A CA 1
ATOM 758 C C . GLY A 1 105 ? 2.449 26.814 46.137 1.00 6.48 102 GLY A C 1
ATOM 759 O O . GLY A 1 105 ? 2.176 26.104 47.115 1.00 7.59 102 GLY A O 1
ATOM 760 N N . ILE A 1 106 ? 1.544 27.117 45.204 1.00 6.51 103 ILE A N 1
ATOM 761 C CA . ILE A 1 106 ? 0.208 26.568 45.244 1.00 6.25 103 ILE A CA 1
ATOM 762 C C . ILE A 1 106 ? 0.294 25.081 44.951 1.00 6.46 103 ILE A C 1
ATOM 763 O O . ILE A 1 106 ? 0.727 24.736 43.856 1.00 7.14 103 ILE A O 1
ATOM 768 N N . PRO A 1 107 ? -0.018 24.198 45.894 1.00 6.77 104 PRO A N 1
ATOM 769 C CA . PRO A 1 107 ? 0.410 22.801 45.727 1.00 7.58 104 PRO A CA 1
ATOM 770 C C . PRO A 1 107 ? -0.338 21.995 44.699 1.00 7.10 104 PRO A C 1
ATOM 771 O O . PRO A 1 107 ? 0.203 20.995 44.221 1.00 8.91 104 PRO A O 1
ATOM 775 N N . ARG A 1 108 ? -1.566 22.387 44.374 1.00 7.53 105 ARG A N 1
ATOM 776 C CA . ARG A 1 108 ? -2.429 21.651 43.468 1.00 7.65 105 ARG A CA 1
ATOM 777 C C . ARG A 1 108 ? -2.937 22.585 42.377 1.00 6.65 105 ARG A C 1
ATOM 778 O O . ARG A 1 108 ? -3.397 23.675 42.652 1.00 7.27 105 ARG A O 1
ATOM 786 N N . CYS A 1 109 ? -2.886 22.057 41.156 1.00 7.17 106 CYS A N 1
ATOM 787 C CA . CYS A 1 109 ? -3.492 22.718 40.024 1.00 7.48 106 CYS A CA 1
ATOM 788 C C . CYS A 1 109 ? -4.458 21.736 39.368 1.00 6.92 106 CYS A C 1
ATOM 789 O O . CYS A 1 109 ? -4.030 20.680 38.922 1.00 8.30 106 CYS A O 1
ATOM 792 N N . VAL A 1 110 ? -5.725 22.074 39.374 1.00 6.68 107 VAL A N 1
ATOM 793 C CA . VAL A 1 110 ? -6.788 21.275 38.823 1.00 7.32 107 VAL A CA 1
ATOM 794 C C . VAL A 1 110 ? -7.203 21.945 37.511 1.00 7.70 107 VAL A C 1
ATOM 795 O O . VAL A 1 110 ? -7.609 23.106 37.500 1.00 8.28 107 VAL A O 1
ATOM 799 N N . VAL A 1 111 ? -7.060 21.169 36.445 1.00 7.86 108 VAL A N 1
ATOM 800 C CA . VAL A 1 111 ? -7.147 21.617 35.063 1.00 8.12 108 VAL A CA 1
ATOM 801 C C . VAL A 1 111 ? -8.393 21.046 34.410 1.00 7.77 108 VAL A C 1
ATOM 802 O O . VAL A 1 111 ? -8.611 19.839 34.396 1.00 8.50 108 VAL A O 1
ATOM 806 N N . GLY A 1 112 ? -9.182 21.927 33.832 1.00 7.72 109 GLY A N 1
ATOM 807 C CA . GLY A 1 112 ? -10.367 21.479 33.110 1.00 8.69 109 GLY A CA 1
ATOM 808 C C . GLY A 1 112 ? -10.032 20.562 31.981 1.00 8.29 109 GLY A C 1
ATOM 809 O O . GLY A 1 112 ? -10.549 19.440 31.888 1.00 9.23 109 GLY A O 1
ATOM 810 N N . GLU A 1 113 ? -9.149 20.995 31.075 1.00 8.35 110 GLU A N 1
ATOM 811 C CA . GLU A 1 113 ? -8.783 20.169 29.928 1.00 8.76 110 GLU A CA 1
ATOM 812 C C . GLU A 1 113 ? -7.445 20.673 29.409 1.00 9.01 110 GLU A C 1
ATOM 813 O O . GLU A 1 113 ? -7.028 21.814 29.584 1.00 8.79 110 GLU A O 1
ATOM 819 N N . ASN A 1 114 ? -6.806 19.740 28.711 1.00 8.42 111 ASN A N 1
ATOM 820 C CA . ASN A 1 114 ? -5.534 19.986 28.052 1.00 9.06 111 ASN A CA 1
ATOM 821 C C . ASN A 1 114 ? -5.539 19.478 26.609 1.00 10.19 111 ASN A C 1
ATOM 822 O O . ASN A 1 114 ? -4.483 19.183 26.055 1.00 12.05 111 ASN A O 1
ATOM 827 N N . VAL A 1 115 ? -6.734 19.412 26.023 1.00 10.26 112 VAL A N 1
ATOM 828 C CA . VAL A 1 115 ? -6.870 18.977 24.630 1.00 10.80 112 VAL A CA 1
ATOM 829 C C . VAL A 1 115 ? -6.720 20.139 23.688 1.00 10.68 112 VAL A C 1
ATOM 830 O O . VAL A 1 115 ? -6.027 20.008 22.674 1.00 13.68 112 VAL A O 1
ATOM 834 N N . ASN A 1 116 ? -7.295 21.293 24.008 1.00 11.01 113 ASN A N 1
ATOM 835 C CA . ASN A 1 116 ? -7.153 22.455 23.127 1.00 10.74 113 ASN A CA 1
ATOM 836 C C . ASN A 1 116 ? -5.807 23.136 23.271 1.00 11.59 113 ASN A C 1
ATOM 837 O O . ASN A 1 116 ? -5.416 23.881 22.382 1.00 13.00 113 ASN A O 1
ATOM 842 N N . PHE A 1 117 ? -5.098 22.909 24.369 1.00 10.85 114 PHE A N 1
ATOM 843 C CA . PHE A 1 117 ? -3.831 23.542 24.645 1.00 10.12 114 PHE A CA 1
ATOM 844 C C . PHE A 1 117 ? -3.143 22.813 25.783 1.00 9.78 114 PHE A C 1
ATOM 845 O O . PHE A 1 117 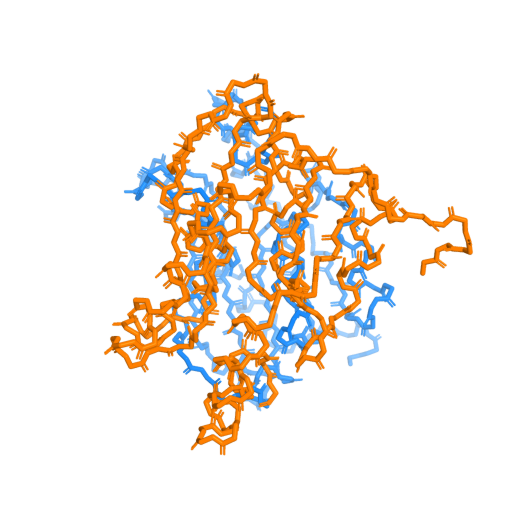? -3.805 22.447 26.743 1.00 9.50 114 PHE A O 1
ATOM 853 N N . LYS A 1 118 ? -1.853 22.636 25.655 1.00 10.14 115 LYS A N 1
ATOM 854 C CA . LYS A 1 118 ? -1.025 22.148 26.755 1.00 11.04 115 LYS A CA 1
ATOM 855 C C . LYS A 1 118 ? 0.365 22.710 26.535 1.00 10.78 115 LYS A C 1
ATOM 856 O O . LYS A 1 118 ? 0.854 22.694 25.401 1.00 15.60 115 LYS A O 1
ATOM 862 N N . SER A 1 119 ? 0.991 23.253 27.548 1.00 9.00 116 SER A N 1
ATOM 863 C CA . SER A 1 119 ? 2.352 23.728 27.433 1.00 8.61 116 SER A CA 1
ATOM 864 C C . SER A 1 119 ? 3.255 22.748 28.156 1.00 7.94 116 SER A C 1
ATOM 865 O O . SER A 1 119 ? 2.809 21.794 28.786 1.00 8.83 116 SER A O 1
ATOM 868 N N . LYS A 1 120 ? 4.547 23.025 28.085 1.00 8.24 117 LYS A N 1
ATOM 869 C CA . LYS A 1 120 ? 5.494 22.273 28.921 1.00 8.62 117 LYS A CA 1
ATOM 870 C C . LYS A 1 120 ? 5.277 22.519 30.391 1.00 8.20 117 LYS A C 1
ATOM 871 O O . LYS A 1 120 ? 5.767 21.782 31.237 1.00 8.93 117 LYS A O 1
ATOM 877 N N . GLY A 1 121 ? 4.530 23.566 30.746 1.00 8.06 118 GLY A N 1
ATOM 878 C CA . GLY A 1 121 ? 4.234 23.854 32.121 1.00 7.86 118 GLY A CA 1
ATOM 879 C C . GLY A 1 121 ? 3.491 22.743 32.835 1.00 7.05 118 GLY A C 1
ATOM 880 O O . GLY A 1 121 ? 3.684 22.561 34.053 1.00 7.66 118 GLY A O 1
ATOM 881 N N . GLU A 1 122 ? 2.601 22.021 32.160 1.00 8.05 119 GLU A N 1
ATOM 882 C CA . GLU A 1 122 ? 1.836 20.992 32.875 1.00 8.49 119 GLU A CA 1
ATOM 883 C C . GLU A 1 122 ? 2.747 19.979 33.540 1.00 8.14 119 GLU A C 1
ATOM 884 O O . GLU A 1 122 ? 2.563 19.588 34.696 1.00 8.93 119 GLU A O 1
ATOM 890 N N . LYS A 1 123 ? 3.760 19.560 32.795 1.00 7.59 120 LYS A N 1
ATOM 891 C CA . LYS A 1 123 ? 4.736 18.629 33.338 1.00 7.58 120 LYS A CA 1
ATOM 892 C C . LYS A 1 123 ? 5.737 19.312 34.238 1.00 7.39 120 LYS A C 1
ATOM 893 O O . LYS A 1 123 ? 6.166 18.718 35.239 1.00 7.83 120 LYS A O 1
ATOM 899 N N . TYR A 1 124 ? 6.107 20.549 33.933 1.00 6.99 121 TYR A N 1
ATOM 900 C CA . TYR A 1 124 ? 7.034 21.256 34.820 1.00 7.34 121 TYR A CA 1
ATOM 901 C C . TYR A 1 124 ? 6.472 21.408 36.213 1.00 6.81 121 TYR A C 1
ATOM 902 O O . TYR A 1 124 ? 7.200 21.286 37.208 1.00 7.19 121 TYR A O 1
ATOM 911 N N . LEU A 1 125 ? 5.172 21.634 36.331 1.00 6.52 122 LEU A N 1
ATOM 912 C CA . LEU A 1 125 ? 4.554 21.664 37.651 1.00 6.58 122 LEU A CA 1
ATOM 913 C C . LEU A 1 125 ? 4.866 20.377 38.418 1.00 6.53 122 LEU A C 1
ATOM 914 O O . LEU A 1 125 ? 5.125 20.420 39.612 1.00 6.99 122 LEU A O 1
ATOM 919 N N . GLN A 1 126 ? 4.792 19.237 37.729 1.00 7.34 123 GLN A N 1
ATOM 920 C CA . GLN A 1 126 ? 5.058 17.943 38.354 1.00 7.44 123 GLN A CA 1
ATOM 921 C C . GLN A 1 126 ? 6.511 17.804 38.732 1.00 6.98 123 GLN A C 1
ATOM 922 O O . GLN A 1 126 ? 6.821 17.365 39.844 1.00 7.45 123 GLN A O 1
ATOM 928 N N . THR A 1 127 ? 7.418 18.228 37.861 1.00 6.95 124 THR A N 1
ATOM 929 C CA . THR A 1 127 ? 8.832 18.253 38.167 1.00 7.65 124 THR A CA 1
ATOM 930 C C . THR A 1 127 ? 9.080 19.071 39.423 1.00 6.85 124 THR A C 1
ATOM 931 O O . THR A 1 127 ? 9.927 18.709 40.235 1.00 7.39 124 THR A O 1
ATOM 935 N N . ARG A 1 128 ? 8.366 20.182 39.586 1.00 6.61 125 ARG A N 1
ATOM 936 C CA . ARG A 1 128 ? 8.569 21.081 40.711 1.00 6.56 125 ARG A CA 1
ATOM 937 C C . ARG A 1 128 ? 7.797 20.671 41.940 1.00 6.78 125 ARG A C 1
ATOM 938 O O . ARG A 1 128 ? 7.809 21.379 42.954 1.00 8.36 125 ARG A O 1
ATOM 946 N N . GLY A 1 129 ? 7.129 19.534 41.929 1.00 6.77 126 GLY A N 1
ATOM 947 C CA . GLY A 1 129 ? 6.558 18.946 43.138 1.00 7.87 126 GLY A CA 1
ATOM 948 C C . GLY A 1 129 ? 5.091 19.201 43.339 1.00 7.62 126 GLY A C 1
ATOM 949 O O . GLY A 1 129 ? 4.561 18.837 44.376 1.00 9.91 126 GLY A O 1
ATOM 950 N N . HIS A 1 130 ? 4.424 19.805 42.359 1.00 6.43 127 HIS A N 1
ATOM 951 C CA . HIS A 1 130 ? 3.019 20.089 42.448 1.00 6.90 127 HIS A CA 1
ATOM 952 C C . HIS A 1 130 ? 2.206 18.900 42.006 1.00 7.41 127 HIS A C 1
ATOM 953 O O . HIS A 1 130 ? 2.677 18.056 41.245 1.00 9.59 127 HIS A O 1
ATOM 960 N N . GLU A 1 131 ? 0.964 18.833 42.453 1.00 7.26 128 GLU A N 1
ATOM 961 C CA . GLU A 1 131 ? -0.004 17.905 41.926 1.00 7.92 128 GLU A CA 1
ATOM 962 C C . GLU A 1 131 ? -0.796 18.557 40.804 1.00 7.71 128 GLU A C 1
ATOM 963 O O . GLU A 1 131 ? -1.328 19.662 40.991 1.00 9.08 128 GLU A O 1
ATOM 969 N N . VAL A 1 132 ? -0.863 17.869 39.671 1.00 7.85 129 VAL A N 1
ATOM 970 C CA . VAL A 1 132 ? -1.673 18.298 38.541 1.00 7.63 129 VAL A CA 1
ATOM 971 C C . VAL A 1 132 ? -2.766 17.255 38.332 1.00 7.97 129 VAL A C 1
ATOM 972 O O . VAL A 1 132 ? -2.498 16.075 38.212 1.00 9.56 129 VAL A O 1
ATOM 976 N N . VAL A 1 133 ? -3.983 17.766 38.296 1.00 8.18 130 VAL A N 1
ATOM 977 C CA . VAL A 1 133 ? -5.154 16.960 38.026 1.00 7.51 130 VAL A CA 1
ATOM 978 C C . VAL A 1 133 ? -5.778 17.452 36.742 1.00 7.96 130 VAL A C 1
ATOM 979 O O . VAL A 1 133 ? -6.045 18.618 36.616 1.00 11.22 130 VAL A O 1
ATOM 983 N N . VAL A 1 134 ? -5.977 16.564 35.791 1.00 9.01 131 VAL A N 1
ATOM 984 C CA . VAL A 1 134 ? -6.673 16.937 34.555 1.00 9.66 131 VAL A CA 1
ATOM 985 C C . VAL A 1 134 ? -8.012 16.240 34.543 1.00 9.63 131 VAL A C 1
ATOM 986 O O . VAL A 1 134 ? -8.070 15.005 34.532 1.00 11.98 131 VAL A O 1
ATOM 990 N N . VAL A 1 135 ? -9.079 17.013 34.612 1.00 8.71 132 VAL A N 1
ATOM 991 C CA . VAL A 1 135 ? -10.429 16.513 34.778 1.00 10.03 132 VAL A CA 1
ATOM 992 C C . VAL A 1 135 ? -11.025 16.043 33.456 1.00 9.33 132 VAL A C 1
ATOM 993 O O . VAL A 1 135 ? -11.885 15.172 33.438 1.00 11.93 132 VAL A O 1
ATOM 997 N N . ASP A 1 136 ? -10.579 16.653 32.357 1.00 9.96 133 ASP A N 1
ATOM 998 C CA . ASP A 1 136 ? -11.162 16.443 31.036 1.00 9.96 133 ASP A CA 1
ATOM 999 C C . ASP A 1 136 ? -12.647 16.810 31.019 1.00 9.93 133 ASP A C 1
ATOM 1000 O O . ASP A 1 136 ? -13.498 16.031 30.622 1.00 12.77 133 ASP A O 1
ATOM 1005 N N . ASP A 1 137 ? -12.912 18.047 31.432 1.00 9.97 134 ASP A N 1
ATOM 1006 C CA . ASP A 1 137 ? -14.235 18.627 31.536 1.00 9.98 134 ASP A CA 1
ATOM 1007 C C . ASP A 1 137 ? -14.681 19.090 30.152 1.00 9.79 134 ASP A C 1
ATOM 1008 O O . ASP A 1 137 ? -14.090 19.981 29.565 1.00 10.53 134 ASP A O 1
ATOM 1013 N N . GLU A 1 138 ? -15.717 18.442 29.650 1.00 10.26 135 GLU A N 1
ATOM 1014 C CA . GLU A 1 138 ? -16.181 18.700 28.295 1.00 11.28 135 GLU A CA 1
ATOM 1015 C C . GLU A 1 138 ? -16.815 20.070 28.139 1.00 11.56 135 GLU A C 1
ATOM 1016 O O . GLU A 1 138 ? -16.823 20.602 27.035 1.00 13.13 135 GLU A O 1
ATOM 1022 N N . ARG A 1 139 ? -17.303 20.632 29.228 1.00 10.81 136 ARG A N 1
ATOM 1023 C CA . ARG A 1 139 ? -17.859 21.989 29.153 1.00 11.87 136 ARG A CA 1
ATOM 1024 C C . ARG A 1 139 ? -16.758 22.950 28.760 1.00 11.70 136 ARG A C 1
ATOM 1025 O O . ARG A 1 139 ? -16.905 23.837 27.915 1.00 12.32 136 ARG A O 1
ATOM 1033 N N . CYS A 1 140 ? -15.620 22.779 29.451 1.00 11.20 137 CYS A N 1
ATOM 1034 C CA . CYS A 1 140 ? -14.498 23.667 29.214 1.00 12.22 137 CYS A CA 1
ATOM 1035 C C . CYS A 1 140 ? -13.961 23.482 27.820 1.00 12.15 137 CYS A C 1
ATOM 1036 O O . CYS A 1 140 ? -13.663 24.389 27.078 1.00 12.90 137 CYS A O 1
ATOM 1039 N N . LYS A 1 141 ? -13.871 22.208 27.445 1.00 11.81 138 LYS A N 1
ATOM 1040 C CA . LYS A 1 141 ? -13.304 21.899 26.132 1.00 11.89 138 LYS A CA 1
ATOM 1041 C C . LYS A 1 141 ? -14.150 22.483 25.021 1.00 12.92 138 LYS A C 1
ATOM 1042 O O . LYS A 1 141 ? -13.617 23.020 24.048 1.00 13.20 138 LYS A O 1
ATOM 1048 N N . LYS A 1 142 ? -15.458 22.409 25.164 1.00 12.60 139 LYS A N 1
ATOM 1049 C CA . LYS A 1 142 ? -16.317 22.904 24.084 1.00 13.59 139 LYS A CA 1
ATOM 1050 C C . LYS A 1 142 ? -16.242 24.415 23.940 1.00 13.63 139 LYS A C 1
ATOM 1051 O O . LYS A 1 142 ? -16.210 24.964 22.833 1.00 14.04 139 LYS A O 1
ATOM 1059 N N . ILE A 1 143 ? -16.197 25.129 25.067 1.00 13.66 140 ILE A N 1
ATOM 1060 C CA . ILE A 1 143 ? -16.210 26.597 24.922 1.00 14.45 140 ILE A CA 1
ATOM 1061 C C . ILE A 1 143 ? -14.896 27.089 24.374 1.00 14.23 140 ILE A C 1
ATOM 1062 O O . ILE A 1 143 ? -14.806 27.994 23.548 1.00 13.25 140 ILE A O 1
ATOM 1067 N N . MET A 1 144 ? -13.817 26.469 24.808 1.00 12.72 141 MET A N 1
ATOM 1068 C CA . MET A 1 144 ? -12.508 26.879 24.316 1.00 11.94 141 MET A CA 1
ATOM 1069 C C . MET A 1 144 ? -12.362 26.552 22.830 1.00 13.21 141 MET A C 1
ATOM 1070 O O . MET A 1 144 ? -11.823 27.359 22.072 1.00 13.68 141 MET A O 1
ATOM 1075 N N . LYS A 1 145 ? -12.854 25.373 22.429 1.00 12.63 142 LYS A N 1
ATOM 1076 C CA . LYS A 1 145 ? -12.777 24.975 21.033 1.00 13.48 142 LYS A CA 1
ATOM 1077 C C . LYS A 1 145 ? -13.569 25.941 20.163 1.00 14.84 142 LYS A C 1
ATOM 1078 O O . LYS A 1 145 ? -13.119 26.298 19.079 1.00 15.51 142 LYS A O 1
ATOM 1088 N N . GLN A 1 146 ? -14.704 26.379 20.659 1.00 14.74 143 GLN A N 1
ATOM 1089 C CA . GLN A 1 146 ? -15.509 27.359 19.937 1.00 16.93 143 GLN A CA 1
ATOM 1090 C C . GLN A 1 146 ? -14.686 28.618 19.676 1.00 17.07 143 GLN A C 1
ATOM 1091 O O . GLN A 1 146 ? -14.694 29.177 18.593 1.00 17.99 143 GLN A O 1
ATOM 1097 N N . PHE A 1 147 ? -13.970 29.089 20.692 1.00 15.85 144 PHE A N 1
ATOM 1098 C CA . PHE A 1 147 ? -13.238 30.332 20.571 1.00 14.83 144 PHE A CA 1
ATOM 1099 C C . PHE A 1 147 ? -12.141 30.147 19.547 1.00 14.09 144 PHE A C 1
ATOM 1100 O O . PHE A 1 147 ? -11.867 31.004 18.708 1.00 15.05 144 PHE A O 1
ATOM 1108 N N . ILE A 1 148 ? -11.421 29.044 19.693 1.00 13.65 145 ILE A N 1
ATOM 1109 C CA . ILE A 1 148 ? -10.318 28.829 18.757 1.00 14.72 145 ILE A CA 1
ATOM 1110 C C . ILE A 1 148 ? -10.818 28.720 17.328 1.00 15.10 145 ILE A C 1
ATOM 1111 O O . ILE A 1 148 ? -10.146 29.183 16.402 1.00 16.84 145 ILE A O 1
ATOM 1116 N N . ASP A 1 149 ? -12.008 28.129 17.154 1.00 15.97 146 ASP A N 1
ATOM 1117 C CA . ASP A 1 149 ? -12.515 27.927 15.815 1.00 18.72 146 ASP A CA 1
ATOM 1118 C C . ASP A 1 149 ? -12.843 29.251 15.155 1.00 17.79 146 ASP A C 1
ATOM 1119 O O . ASP A 1 149 ? -12.676 29.447 13.951 1.00 21.20 146 ASP A O 1
ATOM 1124 N N . GLU A 1 150 ? -13.381 30.144 15.985 1.00 17.67 147 GLU A N 1
ATOM 1125 C CA . GLU A 1 150 ? -13.888 31.403 15.424 1.00 20.00 147 GLU A CA 1
ATOM 1126 C C . GLU A 1 150 ? -12.851 32.512 15.421 1.00 18.60 147 GLU A C 1
ATOM 1127 O O . GLU A 1 150 ? -12.937 33.405 14.571 1.00 19.25 147 GLU A O 1
ATOM 1133 N N . ARG A 1 151 ? -11.916 32.493 16.349 1.00 16.46 148 ARG A N 1
ATOM 1134 C CA . ARG A 1 151 ? -10.954 33.573 16.496 1.00 16.58 148 ARG A CA 1
ATOM 1135 C C . ARG A 1 151 ? -9.539 33.062 16.622 1.00 14.65 148 ARG A C 1
ATOM 1136 O O . ARG A 1 151 ? -8.866 33.302 17.621 1.00 14.57 148 ARG A O 1
ATOM 1144 N N . PRO A 1 152 ? -9.064 32.294 15.662 1.00 15.04 149 PRO A N 1
ATOM 1145 C CA . PRO A 1 152 ? -7.781 31.617 15.854 1.00 14.89 149 PRO A CA 1
ATOM 1146 C C . PRO A 1 152 ? -6.638 32.598 16.057 1.00 14.69 149 PRO A C 1
ATOM 1147 O O . PRO A 1 152 ? -5.732 32.295 16.829 1.00 14.58 149 PRO A O 1
ATOM 1151 N N . GLN A 1 153 ? -6.635 33.720 15.355 1.00 15.51 150 GLN A N 1
ATOM 1152 C CA . GLN 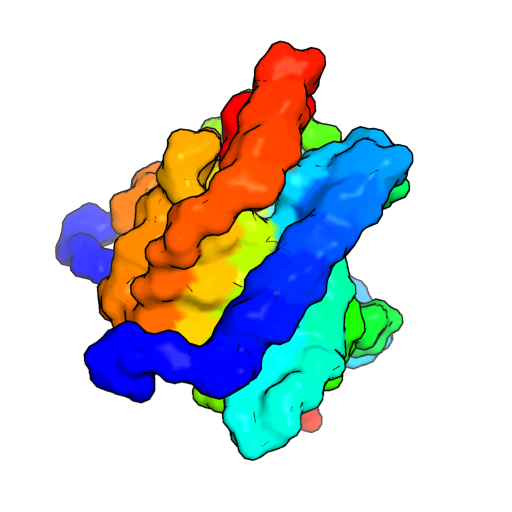A 1 153 ? -5.497 34.629 15.499 1.00 15.16 150 GLN A CA 1
ATOM 1153 C C . GLN A 1 153 ? -5.503 35.318 16.863 1.00 14.11 150 GLN A C 1
ATOM 1154 O O . GLN A 1 153 ? -4.460 35.583 17.447 1.00 13.63 150 GLN A O 1
ATOM 1160 N N . ASP A 1 154 ? -6.680 35.557 17.441 1.00 12.83 151 ASP A N 1
ATOM 1161 C CA . ASP A 1 154 ? -6.765 36.048 18.798 1.00 13.72 151 ASP A CA 1
ATOM 1162 C C . ASP A 1 154 ? -6.262 35.028 19.811 1.00 11.83 151 ASP A C 1
ATOM 1163 O O . ASP A 1 154 ? -5.588 35.365 20.766 1.00 12.01 151 ASP A O 1
ATOM 1168 N N . TRP A 1 155 ? -6.594 33.756 19.559 1.00 12.69 152 TRP A N 1
ATOM 1169 C CA . TRP A 1 155 ? -6.089 32.692 20.420 1.00 12.25 152 TRP A CA 1
ATOM 1170 C C . TRP A 1 155 ? -4.584 32.655 20.337 1.00 10.83 152 TRP A C 1
ATOM 1171 O O . TRP A 1 155 ? -3.865 32.594 21.332 1.00 11.56 152 TRP A O 1
ATOM 1182 N N . PHE A 1 156 ? -4.049 32.702 19.120 1.00 11.14 153 PHE A N 1
ATOM 1183 C CA . PHE A 1 156 ? -2.602 32.618 18.952 1.00 11.52 153 PHE A CA 1
ATOM 1184 C C . PHE A 1 156 ? -1.936 33.780 19.702 1.00 10.49 153 PHE A C 1
ATOM 1185 O O . PHE A 1 156 ? -0.913 33.618 20.359 1.00 10.65 153 PHE A O 1
ATOM 1193 N N . GLU A 1 157 ? -2.540 34.954 19.646 1.00 10.66 154 GLU A N 1
ATOM 1194 C CA . GLU A 1 157 ? -1.996 36.088 20.380 1.00 9.95 154 GLU A CA 1
ATOM 1195 C C . GLU A 1 157 ? -1.927 35.800 21.863 1.00 9.33 154 GLU A C 1
ATOM 1196 O O . GLU A 1 157 ? -0.959 36.134 22.533 1.00 9.73 154 GLU A O 1
ATOM 1202 N N . ASP A 1 158 ? -2.968 35.170 22.398 1.00 9.82 155 ASP A N 1
ATOM 1203 C CA . ASP A 1 158 ? -3.058 34.911 23.824 1.00 9.13 155 ASP A CA 1
ATOM 1204 C C . ASP A 1 158 ? -1.965 33.938 24.296 1.00 9.27 155 ASP A C 1
ATOM 1205 O O . ASP A 1 158 ? -1.665 33.943 25.503 1.00 10.33 155 ASP A O 1
ATOM 1210 N N . ILE A 1 159 ? -1.401 33.129 23.406 1.00 10.33 156 ILE A N 1
ATOM 1211 C CA . ILE A 1 159 ? -0.339 32.208 23.794 1.00 10.34 156 ILE A CA 1
ATOM 1212 C C . ILE A 1 159 ? 0.956 32.585 23.097 1.00 10.31 156 ILE A C 1
ATOM 1213 O O . ILE A 1 159 ? 1.891 31.773 22.988 1.00 12.23 156 ILE A O 1
ATOM 1218 N N . GLY A 1 160 ? 1.053 33.841 22.673 1.00 10.22 157 GLY A N 1
ATOM 1219 C CA . GLY A 1 160 ? 2.321 34.382 22.216 1.00 11.26 157 GLY A CA 1
ATOM 1220 C C . GLY A 1 160 ? 2.819 33.845 20.904 1.00 11.67 157 GLY A C 1
ATOM 1221 O O . GLY A 1 160 ? 4.027 33.830 20.632 1.00 13.44 157 GLY A O 1
ATOM 1222 N N . GLU A 1 161 ? 1.919 33.409 20.024 1.00 13.78 158 GLU A N 1
ATOM 1223 C CA . GLU A 1 161 ? 2.301 32.918 18.703 1.00 17.17 158 GLU A CA 1
ATOM 1224 C C . GLU A 1 161 ? 1.988 33.871 17.566 1.00 18.19 158 GLU A C 1
ATOM 1225 O O . GLU A 1 161 ? 0.811 34.244 17.410 1.00 19.02 158 GLU A O 1
ATOM 1232 N N . GLY B 1 1 ? 19.334 22.585 35.794 1.00 25.37 198 GLY B N 1
ATOM 1233 C CA . GLY B 1 1 ? 19.888 23.003 34.538 1.00 22.13 198 GLY B CA 1
ATOM 1234 C C . GLY B 1 1 ? 21.139 22.265 34.141 1.00 17.83 198 GLY B C 1
ATOM 1235 O O . GLY B 1 1 ? 21.621 21.342 34.801 1.00 16.03 198 GLY B O 1
ATOM 1236 N N . SER B 1 2 ? 21.710 22.701 33.022 1.00 16.24 199 SER B N 1
ATOM 1237 C CA . SER B 1 2 ? 22.819 22.080 32.364 1.00 14.31 199 SER B CA 1
ATOM 1238 C C . SER B 1 2 ? 24.183 22.668 32.730 1.00 14.44 199 SER B C 1
ATOM 1239 O O . SER B 1 2 ? 24.339 23.872 32.950 1.00 16.76 199 SER B O 1
ATOM 1242 N N . SER B 1 3 ? 25.140 21.756 32.743 1.00 14.15 200 SER B N 1
ATOM 1243 C CA . SER B 1 3 ? 26.532 22.129 32.965 1.00 14.78 200 SER B CA 1
ATOM 1244 C C . SER B 1 3 ? 27.079 22.956 31.810 1.00 17.06 200 SER B C 1
ATOM 1245 O O . SER B 1 3 ? 28.130 23.599 31.954 1.00 21.50 200 SER B O 1
ATOM 1248 N N . MET B 1 4 ? 26.367 22.922 30.689 1.00 17.51 201 MET B N 1
ATOM 1249 C CA . MET B 1 4 ? 26.915 23.603 29.500 1.00 24.06 201 MET B CA 1
ATOM 1250 C C . MET B 1 4 ? 26.314 24.961 29.237 1.00 24.34 201 MET B C 1
ATOM 1251 O O . MET B 1 4 ? 26.618 25.607 28.214 1.00 31.37 201 MET B O 1
ATOM 1256 N N . VAL B 1 5 ? 25.473 25.429 30.160 1.00 24.06 202 VAL B N 1
ATOM 1257 C CA . VAL B 1 5 ? 24.956 26.795 30.083 1.00 27.58 202 VAL B CA 1
ATOM 1258 C C . VAL B 1 5 ? 26.064 27.816 30.145 1.00 27.71 202 VAL B C 1
ATOM 1259 O O . VAL B 1 5 ? 27.088 27.664 30.808 1.00 30.08 202 VAL B O 1
ATOM 1263 N N . THR B 1 6 ? 25.867 28.920 29.432 1.00 28.25 203 THR B N 1
ATOM 1264 C CA . THR B 1 6 ? 26.850 29.988 29.511 1.00 29.32 203 THR B CA 1
ATOM 1265 C 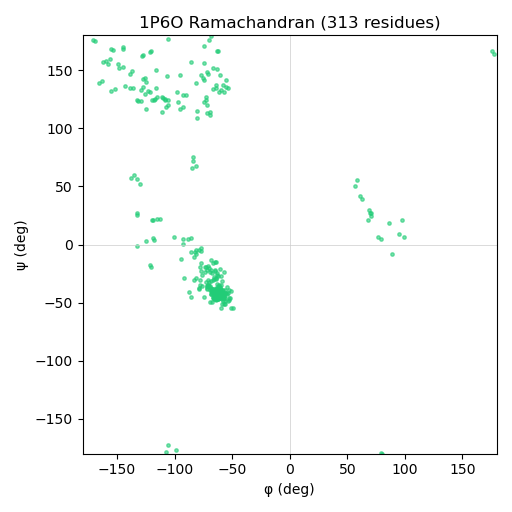C . THR B 1 6 ? 26.089 31.309 29.403 1.00 27.13 203 THR B C 1
ATOM 1266 O O . THR B 1 6 ? 25.020 31.369 28.803 1.00 27.72 203 THR B O 1
ATOM 1270 N N . GLY B 1 7 ? 26.643 32.356 29.987 1.00 25.15 204 GLY B N 1
ATOM 1271 C CA . GLY B 1 7 ? 25.946 33.637 29.976 1.00 22.04 204 GLY B CA 1
ATOM 1272 C C . GLY B 1 7 ? 26.018 34.175 28.554 1.00 19.61 204 GLY B C 1
ATOM 1273 O O . GLY B 1 7 ? 26.986 33.908 27.829 1.00 25.34 204 GLY B O 1
ATOM 1274 N N . GLY B 1 8 ? 24.990 34.916 28.170 1.00 16.90 205 GLY B N 1
ATOM 1275 C CA . GLY B 1 8 ? 24.977 35.436 26.816 1.00 16.63 205 GLY B CA 1
ATOM 1276 C C . GLY B 1 8 ? 25.941 36.581 26.614 1.00 15.01 205 GLY B C 1
ATOM 1277 O O . GLY B 1 8 ? 26.537 37.127 27.544 1.00 16.48 205 GLY B O 1
ATOM 1278 N N . MET B 1 9 ? 26.112 36.983 25.360 1.00 13.48 206 MET B N 1
ATOM 1279 C CA . MET B 1 9 ? 26.899 38.146 25.012 1.00 13.39 206 MET B CA 1
ATOM 1280 C C . MET B 1 9 ? 26.182 39.444 25.329 1.00 12.22 206 MET B C 1
ATOM 1281 O O . MET B 1 9 ? 24.969 39.496 25.364 1.00 12.08 206 MET B O 1
ATOM 1286 N N . ALA B 1 10 ? 26.959 40.495 25.517 1.00 13.54 207 ALA B N 1
ATOM 1287 C CA . ALA B 1 10 ? 26.396 41.842 25.611 1.00 13.31 207 ALA B CA 1
ATOM 1288 C C . ALA B 1 10 ? 25.785 42.298 24.297 1.00 12.91 207 ALA B C 1
ATOM 1289 O O . ALA B 1 10 ? 26.162 41.893 23.208 1.00 15.83 207 ALA B O 1
ATOM 1291 N N . SER B 1 11 ? 24.796 43.175 24.449 1.00 14.07 208 SER B N 1
ATOM 1292 C CA . SER B 1 11 ? 24.115 43.851 23.357 1.00 13.83 208 SER B CA 1
ATOM 1293 C C . SER B 1 11 ? 24.353 45.338 23.445 1.00 15.36 208 SER B C 1
ATOM 1294 O O . SER B 1 11 ? 24.506 45.874 24.551 1.00 14.49 208 SER B O 1
ATOM 1297 N N . LYS B 1 12 ? 24.350 45.996 22.288 1.00 15.95 209 LYS B N 1
ATOM 1298 C CA . LYS B 1 12 ? 24.584 47.425 22.265 1.00 17.79 209 LYS B CA 1
ATOM 1299 C C . LYS B 1 12 ? 23.530 48.179 23.058 1.00 14.17 209 LYS B C 1
ATOM 1300 O O . LYS B 1 12 ? 23.794 49.310 23.472 1.00 15.59 209 LYS B O 1
ATOM 1306 N N . TRP B 1 13 ? 22.374 47.605 23.298 1.00 13.07 210 TRP B N 1
ATOM 1307 C CA . TRP B 1 13 ? 21.307 48.295 24.030 1.00 12.22 210 TRP B CA 1
ATOM 1308 C C . TRP B 1 13 ? 21.286 48.049 25.529 1.00 10.81 210 TRP B C 1
ATOM 1309 O O . TRP B 1 13 ? 20.404 48.534 26.228 1.00 11.41 210 TRP B O 1
ATOM 1320 N N . ASP B 1 14 ? 22.273 47.319 26.056 1.00 11.03 211 ASP B N 1
ATOM 1321 C CA . ASP B 1 14 ? 22.141 46.992 27.493 1.00 11.27 211 ASP B CA 1
ATOM 1322 C C . ASP B 1 14 ? 22.279 48.093 28.453 1.00 10.72 211 ASP B C 1
ATOM 1323 O O . ASP B 1 14 ? 21.591 48.033 29.473 1.00 12.13 211 ASP B O 1
ATOM 1328 N N . GLN B 1 15 ? 23.136 49.050 28.187 1.00 11.42 212 GLN B N 1
ATOM 1329 C CA . GLN B 1 15 ? 23.233 50.166 29.082 1.00 11.44 212 GLN B CA 1
ATOM 1330 C C . GLN B 1 15 ? 21.904 50.901 29.135 1.00 10.96 212 GLN B C 1
ATOM 1331 O O . GLN B 1 15 ? 21.371 51.252 30.192 1.00 11.91 212 GLN B O 1
ATOM 1337 N N . LYS B 1 16 ? 21.338 51.142 27.965 1.00 11.34 213 LYS B N 1
ATOM 1338 C CA . LYS B 1 16 ? 20.058 51.819 27.867 1.00 12.10 213 LYS B CA 1
ATOM 1339 C C . LYS B 1 16 ? 18.969 51.060 28.606 1.00 10.86 213 LYS B C 1
ATOM 1340 O O . LYS B 1 16 ? 18.214 51.625 29.395 1.00 11.21 213 LYS B O 1
ATOM 1346 N N . GLY B 1 17 ? 18.911 49.769 28.378 1.00 9.36 214 GLY B N 1
ATOM 1347 C CA . GLY B 1 17 ? 17.876 48.938 28.958 1.00 10.41 214 GLY B CA 1
ATOM 1348 C C . GLY B 1 17 ? 17.994 48.860 30.454 1.00 9.33 214 GLY B C 1
ATOM 1349 O O . GLY B 1 17 ? 16.996 48.975 31.177 1.00 9.43 214 GLY B O 1
ATOM 1350 N N . MET B 1 18 ? 19.189 48.642 30.973 1.00 9.50 215 MET B N 1
ATOM 1351 C CA . MET B 1 18 ? 19.325 48.591 32.427 1.00 10.49 215 MET B CA 1
ATOM 1352 C C . MET B 1 18 ? 19.130 49.959 33.051 1.00 9.94 215 MET B C 1
ATOM 1353 O O . MET B 1 18 ? 18.619 50.043 34.151 1.00 11.14 215 MET B O 1
ATOM 1362 N N . ASP B 1 19 ? 19.523 51.036 32.355 1.00 10.42 216 ASP B N 1
ATOM 1363 C CA . ASP B 1 19 ? 19.273 52.352 32.952 1.00 10.71 216 ASP B CA 1
ATOM 1364 C C . ASP B 1 19 ? 17.777 52.645 33.024 1.00 10.19 216 ASP B C 1
ATOM 1365 O O . ASP B 1 19 ? 17.334 53.217 34.027 1.00 11.40 216 ASP B O 1
ATOM 1370 N N . ILE B 1 20 ? 17.006 52.274 32.007 1.00 10.25 217 ILE B N 1
ATOM 1371 C CA . ILE B 1 20 ? 15.576 52.440 32.113 1.00 10.01 217 ILE B CA 1
ATOM 1372 C C . ILE B 1 20 ? 14.999 51.564 33.207 1.00 9.81 217 ILE B C 1
ATOM 1373 O O . ILE B 1 20 ? 14.160 52.018 34.001 1.00 10.80 217 ILE B O 1
ATOM 1378 N N . ALA B 1 21 ? 15.418 50.291 33.268 1.00 9.36 218 ALA B N 1
ATOM 1379 C CA . ALA B 1 21 ? 14.889 49.403 34.317 1.00 9.54 218 ALA B CA 1
ATOM 1380 C C . ALA B 1 21 ? 15.187 49.961 35.693 1.00 9.84 218 ALA B C 1
ATOM 1381 O O . ALA B 1 21 ? 14.328 49.961 36.570 1.00 9.73 218 ALA B O 1
ATOM 1383 N N . TYR B 1 22 ? 16.424 50.453 35.891 1.00 10.14 219 TYR B N 1
ATOM 1384 C CA . TYR B 1 22 ? 16.782 51.028 37.178 1.00 10.70 219 TYR B CA 1
ATOM 1385 C C . TYR B 1 22 ? 15.956 52.263 37.466 1.00 10.76 219 TYR B C 1
ATOM 1386 O O . TYR B 1 22 ? 15.492 52.464 38.607 1.00 10.99 219 TYR B O 1
ATOM 1395 N N . GLU B 1 23 ? 15.754 53.148 36.511 1.00 11.82 220 GLU B N 1
ATOM 1396 C CA . GLU B 1 23 ? 14.916 54.326 36.778 1.00 12.47 220 GLU B CA 1
ATOM 1397 C C . GLU B 1 23 ? 13.541 53.888 37.189 1.00 11.54 220 GLU B C 1
ATOM 1398 O O . GLU B 1 23 ? 12.957 54.500 38.092 1.00 12.64 220 GLU B O 1
ATOM 1404 N N . GLU B 1 24 ? 12.991 52.865 36.586 1.00 11.04 221 GLU B N 1
ATOM 1405 C CA . GLU B 1 24 ? 11.695 52.339 37.007 1.00 10.64 221 GLU B CA 1
ATOM 1406 C C . GLU B 1 24 ? 11.738 51.803 38.417 1.00 9.85 221 GLU B C 1
ATOM 1407 O O . GLU B 1 24 ? 10.809 52.051 39.193 1.00 10.99 221 GLU B O 1
ATOM 1413 N N . ALA B 1 25 ? 12.791 51.072 38.777 1.00 10.05 222 ALA B N 1
ATOM 1414 C CA . ALA B 1 25 ? 12.924 50.593 40.136 1.00 10.07 222 ALA B CA 1
ATOM 1415 C C . ALA B 1 25 ? 12.969 51.741 41.141 1.00 10.10 222 ALA B C 1
ATOM 1416 O O . ALA B 1 25 ? 12.325 51.660 42.205 1.00 10.53 222 ALA B O 1
ATOM 1418 N N . ALA B 1 26 ? 13.699 52.794 40.811 1.00 10.82 223 ALA B N 1
ATOM 1419 C CA . ALA B 1 26 ? 13.859 53.914 41.747 1.00 12.96 223 ALA B CA 1
ATOM 1420 C C . ALA B 1 26 ? 12.551 54.674 41.876 1.00 13.23 223 ALA B C 1
ATOM 1421 O O . ALA B 1 26 ? 12.183 55.149 42.945 1.00 13.75 223 ALA B O 1
ATOM 1423 N N . LEU B 1 27 ? 11.818 54.779 40.766 1.00 12.75 224 LEU B N 1
ATOM 1424 C CA . LEU B 1 27 ? 10.513 55.419 40.822 1.00 14.71 224 LEU B CA 1
ATOM 1425 C C . LEU B 1 27 ? 9.548 54.617 41.688 1.00 14.61 224 LEU B C 1
ATOM 1426 O O . LEU B 1 27 ? 8.874 55.180 42.558 1.00 16.17 224 LEU B O 1
ATOM 1431 N N . GLY B 1 28 ? 9.504 53.308 41.478 1.00 13.99 225 GLY B N 1
ATOM 1432 C CA . GLY B 1 28 ? 8.724 52.470 42.369 1.00 13.79 225 GLY B CA 1
ATOM 1433 C C . GLY B 1 28 ? 9.115 52.601 43.818 1.00 13.12 225 GLY B C 1
ATOM 1434 O O . GLY B 1 28 ? 8.248 52.649 44.698 1.00 13.05 225 GLY B O 1
ATOM 1435 N N . TYR B 1 29 ? 10.406 52.659 44.117 1.00 12.66 226 TYR B N 1
ATOM 1436 C CA . TYR B 1 29 ? 10.870 52.831 45.495 1.00 13.90 226 TYR B CA 1
ATOM 1437 C C . TYR B 1 29 ? 10.301 54.111 46.089 1.00 15.07 226 TYR B C 1
ATOM 1438 O O . TYR B 1 29 ? 9.776 54.128 47.203 1.00 15.53 226 TYR B O 1
ATOM 1447 N N . LYS B 1 30 ? 10.410 55.210 45.363 1.00 16.21 227 LYS B N 1
ATOM 1448 C CA . LYS B 1 30 ? 9.865 56.493 45.799 1.00 19.18 227 LYS B CA 1
ATOM 1449 C C . LYS B 1 30 ? 8.375 56.487 46.043 1.00 18.46 227 LYS B C 1
ATOM 1450 O O . LYS B 1 30 ? 7.857 57.214 46.897 1.00 21.49 227 LYS B O 1
ATOM 1456 N N . GLU B 1 31 ? 7.651 55.667 45.297 1.00 17.41 228 GLU B N 1
ATOM 1457 C CA . GLU B 1 31 ? 6.217 55.488 45.441 1.00 18.60 228 GLU B CA 1
ATOM 1458 C C . GLU B 1 31 ? 5.857 54.605 46.629 1.00 18.21 228 GLU B C 1
ATOM 1459 O O . GLU B 1 31 ? 4.676 54.397 46.924 1.00 21.35 228 GLU B O 1
ATOM 1465 N N . GLY B 1 32 ? 6.835 54.022 47.322 1.00 16.83 229 GLY B N 1
ATOM 1466 C CA . GLY B 1 32 ? 6.557 53.161 48.444 1.00 16.22 229 GLY B CA 1
ATOM 1467 C C . GLY B 1 32 ? 6.504 51.685 48.098 1.00 15.17 229 GLY B C 1
ATOM 1468 O O . GLY B 1 32 ? 6.099 50.859 48.923 1.00 14.77 229 GLY B O 1
ATOM 1469 N N . GLY B 1 33 ? 6.883 51.321 46.877 1.00 13.51 230 GLY B N 1
ATOM 1470 C CA . GLY B 1 33 ? 6.831 49.943 46.399 1.00 12.03 230 GLY B CA 1
ATOM 1471 C C . GLY B 1 33 ? 8.145 49.227 46.462 1.00 10.91 230 GLY B C 1
ATOM 1472 O O . GLY B 1 33 ? 9.193 49.687 46.880 1.00 11.10 230 GLY B O 1
ATOM 1473 N N . VAL B 1 34 ? 8.076 47.994 45.962 1.00 9.75 231 VAL B N 1
ATOM 1474 C CA . VAL B 1 34 ? 9.253 47.125 45.842 1.00 8.74 231 VAL B CA 1
ATOM 1475 C C . VAL B 1 34 ? 10.115 47.671 44.698 1.00 8.88 231 VAL B C 1
ATOM 1476 O O . VAL B 1 34 ? 9.585 47.884 43.604 1.00 9.16 231 VAL B O 1
ATOM 1480 N N . PRO B 1 35 ? 11.396 47.939 44.909 1.00 8.56 232 PRO B N 1
ATOM 1481 C CA . PRO B 1 35 ? 12.183 48.629 43.884 1.00 8.72 232 PRO B CA 1
ATOM 1482 C C . PRO B 1 35 ? 12.728 47.678 42.845 1.00 8.29 232 PRO B C 1
ATOM 1483 O O . PRO B 1 35 ? 13.903 47.375 42.802 1.00 8.96 232 PRO B O 1
ATOM 1487 N N . ILE B 1 36 ? 11.833 47.224 41.956 1.00 7.98 233 ILE B N 1
ATOM 1488 C CA . ILE B 1 36 ? 12.159 46.320 40.865 1.00 7.38 233 ILE B CA 1
ATOM 1489 C C . ILE B 1 36 ? 11.517 46.881 39.614 1.00 7.72 233 ILE B C 1
ATOM 1490 O O . ILE B 1 36 ? 10.317 47.125 39.578 1.00 9.00 233 ILE B O 1
ATOM 1495 N N . GLY B 1 37 ? 12.351 47.099 38.601 1.00 8.20 234 GLY B N 1
ATOM 1496 C CA . GLY B 1 37 ? 11.952 47.735 37.372 1.00 7.79 234 GLY B CA 1
ATOM 1497 C C . GLY B 1 37 ? 12.353 46.931 36.158 1.00 7.84 234 GLY B C 1
ATOM 1498 O O . GLY B 1 37 ? 13.236 46.091 36.227 1.00 7.76 234 GLY B O 1
ATOM 1499 N N . GLY B 1 38 ? 11.709 47.263 35.054 1.00 8.23 235 GLY B N 1
ATOM 1500 C CA . GLY B 1 38 ? 11.976 46.546 33.829 1.00 8.49 235 GLY B CA 1
ATOM 1501 C C . GLY B 1 38 ? 11.698 47.369 32.579 1.00 7.87 235 GLY B C 1
ATOM 1502 O O . GLY B 1 38 ? 11.037 48.399 32.635 1.00 8.84 235 GLY B O 1
ATOM 1503 N N . CYS B 1 39 ? 12.165 46.865 31.456 1.00 7.82 236 CYS B N 1
ATOM 1504 C CA . CYS B 1 39 ? 11.724 47.388 30.172 1.00 8.76 236 CYS B CA 1
ATOM 1505 C C . CYS B 1 39 ? 11.932 46.275 29.154 1.00 8.20 236 CYS B C 1
ATOM 1506 O O . CYS B 1 39 ? 12.667 45.308 29.387 1.00 9.65 236 CYS B O 1
ATOM 1511 N N . LEU B 1 40 ? 11.225 46.396 28.057 1.00 8.01 237 LEU B N 1
ATOM 1512 C CA . LEU B 1 40 ? 11.313 45.465 26.940 1.00 8.11 237 LEU B CA 1
ATOM 1513 C C . LEU B 1 40 ? 11.803 46.262 25.732 1.00 8.34 237 LEU B C 1
ATOM 1514 O O . LEU B 1 40 ? 11.155 47.257 25.392 1.00 9.50 237 LEU B O 1
ATOM 1519 N N . ILE B 1 41 ? 12.895 45.815 25.128 1.00 8.60 238 ILE B N 1
ATOM 1520 C CA . ILE B 1 41 ? 13.536 46.522 24.011 1.00 8.90 238 ILE B CA 1
ATOM 1521 C C . ILE B 1 41 ? 13.677 45.599 22.830 1.00 9.30 238 ILE B C 1
ATOM 1522 O O . ILE B 1 41 ? 13.998 44.422 22.952 1.00 9.16 238 ILE B O 1
ATOM 1527 N N . ASN B 1 42 ? 13.418 46.181 21.658 1.00 9.57 239 ASN B N 1
ATOM 1528 C CA . ASN B 1 42 ? 13.666 45.485 20.403 1.00 10.46 239 ASN B CA 1
ATOM 1529 C C . ASN B 1 42 ? 15.166 45.449 20.139 1.00 10.71 239 ASN B C 1
ATOM 1530 O O . ASN B 1 42 ? 15.819 46.483 20.069 1.00 12.07 239 ASN B O 1
ATOM 1538 N N . ASN B 1 43 ? 15.730 44.254 19.976 1.00 9.61 240 ASN B N 1
ATOM 1539 C CA . ASN B 1 43 ? 17.148 44.068 19.843 1.00 9.95 240 ASN B CA 1
ATOM 1540 C C . ASN B 1 43 ? 17.691 44.651 18.538 1.00 11.84 240 ASN B C 1
ATOM 1541 O O . ASN B 1 43 ? 18.880 44.968 18.444 1.00 14.29 240 ASN B O 1
ATOM 1546 N N . LYS B 1 44 ? 16.849 44.772 17.530 1.00 12.95 241 LYS B N 1
ATOM 1547 C CA . LYS B 1 44 ? 17.307 45.270 16.246 1.00 14.77 241 LYS B CA 1
ATOM 1548 C C . LYS B 1 44 ? 17.537 46.765 16.287 1.00 16.26 241 LYS B C 1
ATOM 1549 O O . LYS B 1 44 ? 18.532 47.258 15.752 1.00 29.07 241 LYS B O 1
ATOM 1555 N N . ASP B 1 45 ? 16.622 47.534 16.862 1.00 14.23 242 ASP B N 1
ATOM 1556 C CA . ASP B 1 45 ? 16.708 48.986 16.704 1.00 14.73 242 ASP B CA 1
ATOM 1557 C C . ASP B 1 45 ? 16.724 49.728 18.027 1.00 13.85 242 ASP B C 1
ATOM 1558 O O . ASP B 1 45 ? 16.781 50.959 18.057 1.00 16.77 242 ASP B O 1
ATOM 1563 N N . GLY B 1 46 ? 16.717 49.048 19.156 1.00 13.18 243 GLY B N 1
ATOM 1564 C CA . GLY B 1 46 ? 16.782 49.680 20.440 1.00 13.52 243 GLY B CA 1
ATOM 1565 C C . GLY B 1 46 ? 15.517 50.316 20.928 1.00 12.33 243 GLY B C 1
ATOM 1566 O O . GLY B 1 46 ? 15.509 50.978 21.969 1.00 14.94 243 GLY B O 1
ATOM 1567 N N . SER B 1 47 ? 14.438 50.103 20.163 1.00 12.89 244 SER B N 1
ATOM 1568 C CA . SER B 1 47 ? 13.218 50.779 20.595 1.00 15.20 244 SER B CA 1
ATOM 1569 C C . SER B 1 47 ? 12.643 50.155 21.870 1.00 12.91 244 SER B C 1
ATOM 1570 O O . SER B 1 47 ? 12.724 48.954 22.063 1.00 11.76 244 SER B O 1
ATOM 1573 N N . VAL B 1 48 ? 12.040 51.018 22.686 1.00 12.17 245 VAL B N 1
ATOM 1574 C CA . VAL B 1 48 ? 11.463 50.575 23.951 1.00 11.15 245 VAL B CA 1
ATOM 1575 C C . VAL B 1 48 ? 9.992 50.299 23.721 1.00 10.95 245 VAL B C 1
ATOM 1576 O O . VAL B 1 48 ? 9.205 51.193 23.434 1.00 14.25 245 VAL B O 1
ATOM 1580 N N . LEU B 1 49 ? 9.598 49.050 23.892 1.00 10.20 246 LEU B N 1
ATOM 1581 C CA . LEU B 1 49 ? 8.230 48.588 23.735 1.00 10.15 246 LEU B CA 1
ATOM 1582 C C . LEU B 1 49 ? 7.406 48.963 24.949 1.00 10.82 246 LEU B C 1
ATOM 1583 O O . LEU B 1 49 ? 6.206 49.178 24.835 1.00 11.86 246 LEU B O 1
ATOM 1592 N N . GLY B 1 50 ? 8.053 49.030 26.112 1.00 11.27 247 GLY B N 1
ATOM 1593 C CA . GLY B 1 50 ? 7.366 49.362 27.322 1.00 10.45 247 GLY B CA 1
ATO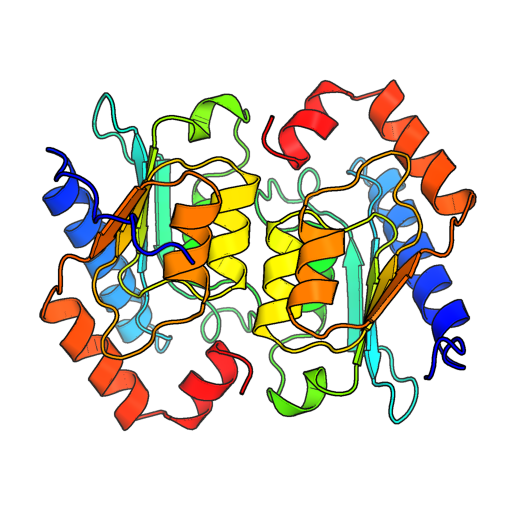M 1594 C C . GLY B 1 50 ? 8.324 49.262 28.484 1.00 9.58 247 GLY B C 1
ATOM 1595 O O . GLY B 1 50 ? 9.403 48.691 28.374 1.00 10.06 247 GLY B O 1
ATOM 1596 N N . ARG B 1 51 ? 7.879 49.812 29.593 1.00 9.55 248 ARG B N 1
ATOM 1597 C CA . ARG B 1 51 ? 8.672 49.849 30.825 1.00 10.00 248 ARG B CA 1
ATOM 1598 C C . ARG B 1 51 ? 7.723 49.803 32.004 1.00 9.69 248 ARG B C 1
ATOM 1599 O O . ARG B 1 51 ? 6.570 50.205 31.878 1.00 10.68 248 ARG B O 1
ATOM 1614 N N . GLY B 1 52 ? 8.204 49.332 33.144 1.00 9.30 249 GLY B N 1
ATOM 1615 C CA . GLY B 1 52 ? 7.340 49.239 34.313 1.00 9.36 249 GLY B CA 1
ATOM 1616 C C . GLY B 1 52 ? 8.083 48.893 35.568 1.00 8.96 249 GLY B C 1
ATOM 1617 O O . GLY B 1 52 ? 9.268 48.596 35.536 1.00 9.01 249 GLY B O 1
ATOM 1618 N N . HIS B 1 53 ? 7.365 48.876 36.678 1.00 9.12 250 HIS B N 1
ATOM 1619 C CA . HIS B 1 53 ? 7.988 48.468 37.934 1.00 8.44 250 HIS B CA 1
ATOM 1620 C C . HIS B 1 53 ? 6.931 47.729 38.733 1.00 7.53 250 HIS B C 1
ATOM 1621 O O . HIS B 1 53 ? 5.735 47.719 38.425 1.00 8.55 250 HIS B O 1
ATOM 1628 N N . ASN B 1 54 ? 7.392 47.101 39.825 1.00 7.88 251 ASN B N 1
ATOM 1629 C CA . ASN B 1 54 ? 6.518 46.305 40.666 1.00 7.62 251 ASN B CA 1
ATOM 1630 C C . ASN B 1 54 ? 5.409 47.187 41.213 1.00 8.08 251 ASN B C 1
ATOM 1631 O O . ASN B 1 54 ? 5.697 48.287 41.689 1.00 8.94 251 ASN B O 1
ATOM 1636 N N . MET B 1 55 ? 4.164 46.737 41.153 1.00 8.07 252 MET B N 1
ATOM 1637 C CA . MET B 1 55 ? 3.048 47.547 41.611 1.00 8.41 252 MET B CA 1
ATOM 1638 C C . MET B 1 55 ? 2.279 46.883 42.758 1.00 8.87 252 MET B C 1
ATOM 1639 O O . MET B 1 55 ? 1.138 47.234 43.001 1.00 9.58 252 MET B O 1
ATOM 1644 N N . ARG B 1 56 ? 2.927 45.953 43.442 1.00 8.82 253 ARG B N 1
ATOM 1645 C CA . ARG B 1 56 ? 2.295 45.272 44.557 1.00 8.33 253 ARG B CA 1
ATOM 1646 C C . ARG B 1 56 ? 1.686 46.262 45.553 1.00 9.27 253 ARG B C 1
ATOM 1647 O O . ARG B 1 56 ? 0.496 46.192 45.869 1.00 9.42 253 ARG B O 1
ATOM 1655 N N . PHE B 1 57 ? 2.486 47.197 46.049 1.00 9.72 254 PHE B N 1
ATOM 1656 C CA . PHE B 1 57 ? 1.993 48.129 47.076 1.00 10.67 254 PHE B CA 1
ATOM 1657 C C . PHE B 1 57 ? 1.152 49.235 46.465 1.00 10.73 254 PHE B C 1
ATOM 1658 O O . PHE B 1 57 ? 0.155 49.618 47.050 1.00 14.29 254 PHE B O 1
ATOM 1666 N N . GLN B 1 58 ? 1.522 49.718 45.281 1.00 10.75 255 GLN B N 1
ATOM 1667 C CA . GLN B 1 58 ? 0.787 50.805 44.634 1.00 11.82 255 GLN B CA 1
ATOM 1668 C C . GLN B 1 58 ? -0.632 50.407 44.274 1.00 11.84 255 GLN B C 1
ATOM 1669 O O . GLN B 1 58 ? -1.556 51.217 44.412 1.00 13.29 255 GLN B O 1
ATOM 1675 N N . LYS B 1 59 ? -0.785 49.168 43.831 1.00 11.57 256 LYS B N 1
ATOM 1676 C CA . LYS B 1 59 ? -2.070 48.727 43.307 1.00 11.12 256 LYS B CA 1
ATOM 1677 C C . LYS B 1 59 ? -2.668 47.572 44.104 1.00 10.81 256 LYS B C 1
ATOM 1678 O O . LYS B 1 59 ? -3.676 47.003 43.684 1.00 12.91 256 LYS B O 1
ATOM 1684 N N . GLY B 1 60 ? -2.080 47.147 45.205 1.00 10.17 257 GLY B N 1
ATOM 1685 C CA . GLY B 1 60 ? -2.604 45.979 45.907 1.00 10.94 257 GLY B CA 1
ATOM 1686 C C . GLY B 1 60 ? -2.564 44.735 45.045 1.00 9.80 257 GLY B C 1
ATOM 1687 O O . GLY B 1 60 ? -3.499 43.939 45.041 1.00 11.15 257 GLY B O 1
ATOM 1688 N N . SER B 1 61 ? -1.465 44.561 44.309 1.00 9.13 258 SER B N 1
ATOM 1689 C CA . SER B 1 61 ? -1.377 43.588 43.249 1.00 8.35 258 SER B CA 1
ATOM 1690 C C . SER B 1 61 ? -0.496 42.395 43.564 1.00 8.41 258 SER B C 1
ATOM 1691 O O . SER B 1 61 ? 0.686 42.547 43.842 1.00 9.18 258 SER B O 1
ATOM 1694 N N . ALA B 1 62 ? -1.068 41.209 43.436 1.00 8.38 259 ALA B N 1
ATOM 1695 C CA . ALA B 1 62 ? -0.353 39.972 43.619 1.00 8.03 259 ALA B CA 1
ATOM 1696 C C . ALA B 1 62 ? 0.340 39.513 42.360 1.00 7.29 259 ALA B C 1
ATOM 1697 O O . ALA B 1 62 ? 1.067 38.520 42.439 1.00 9.08 259 ALA B O 1
ATOM 1699 N N . THR B 1 63 ? 0.135 40.172 41.235 1.00 7.35 260 THR B N 1
ATOM 1700 C CA . THR B 1 63 ? 0.749 39.704 40.007 1.00 7.23 260 THR B CA 1
ATOM 1701 C C . THR B 1 63 ? 1.676 40.713 39.350 1.00 6.77 260 THR B C 1
ATOM 1702 O O . THR B 1 63 ? 2.498 40.297 38.517 1.00 7.42 260 THR B O 1
ATOM 1706 N N . LEU B 1 64 ? 1.581 41.995 39.665 1.00 7.35 261 LEU B N 1
ATOM 1707 C CA . LEU B 1 64 ? 2.351 43.001 38.961 1.00 7.67 261 LEU B CA 1
ATOM 1708 C C . LEU B 1 64 ? 3.739 43.133 39.558 1.00 6.97 261 LEU B C 1
ATOM 1709 O O . LEU B 1 64 ? 4.140 44.150 40.079 1.00 8.34 261 LEU B O 1
ATOM 1714 N N . HIS B 1 65 ? 4.503 42.049 39.396 1.00 6.52 262 HIS B N 1
ATOM 1715 C CA . HIS B 1 65 ? 5.952 42.185 39.535 1.00 6.60 262 HIS B CA 1
ATOM 1716 C C . HIS B 1 65 ? 6.465 43.125 38.473 1.00 6.46 262 HIS B C 1
ATOM 1717 O O . HIS B 1 65 ? 5.793 43.487 37.521 1.00 7.43 262 HIS B O 1
ATOM 1724 N N . GLY B 1 66 ? 7.721 43.572 38.631 1.00 6.69 263 GLY B N 1
ATOM 1725 C CA . GLY B 1 66 ? 8.267 44.483 37.650 1.00 7.10 263 GLY B CA 1
ATOM 1726 C C . GLY B 1 66 ? 8.186 44.005 36.221 1.00 6.99 263 GLY B C 1
ATOM 1727 O O . GLY B 1 66 ? 7.817 44.718 35.297 1.00 7.32 263 GLY B O 1
ATOM 1728 N N . GLU B 1 67 ? 8.486 42.711 36.038 1.00 6.81 264 GLU B N 1
ATOM 1729 C CA . GLU B 1 67 ? 8.546 42.155 34.692 1.00 6.88 264 GLU B CA 1
ATOM 1730 C C . GLU B 1 67 ? 7.144 42.037 34.112 1.00 6.84 264 GLU B C 1
ATOM 1731 O O . GLU B 1 67 ? 6.917 42.297 32.918 1.00 7.47 264 GLU B O 1
ATOM 1737 N N . ILE B 1 68 ? 6.182 41.656 34.952 1.00 7.12 265 ILE B N 1
ATOM 1738 C CA . ILE B 1 68 ? 4.797 41.552 34.522 1.00 6.65 265 ILE B CA 1
ATOM 1739 C C . ILE B 1 68 ? 4.244 42.941 34.232 1.00 7.17 265 ILE B C 1
ATOM 1740 O O . ILE B 1 68 ? 3.567 43.116 33.201 1.00 8.20 265 ILE B O 1
ATOM 1745 N N . SER B 1 69 ? 4.550 43.924 35.080 1.00 7.60 266 SER B N 1
ATOM 1746 C CA . SER B 1 69 ? 4.086 45.286 34.799 1.00 8.11 266 SER B CA 1
ATOM 1747 C C . SER B 1 69 ? 4.672 45.823 33.509 1.00 7.94 266 SER B C 1
ATOM 1748 O O . SER B 1 69 ? 3.980 46.473 32.727 1.00 8.36 266 SER B O 1
ATOM 1751 N N . THR B 1 70 ? 5.943 45.517 33.266 1.00 7.64 267 THR B N 1
ATOM 1752 C CA . THR B 1 70 ? 6.568 45.890 32.008 1.00 8.16 267 THR B CA 1
ATOM 1753 C C . THR B 1 70 ? 5.787 45.313 30.847 1.00 7.81 267 THR B C 1
ATOM 1754 O O . THR B 1 70 ? 5.458 46.038 29.881 1.00 8.64 267 THR B O 1
ATOM 1758 N N . LEU B 1 71 ? 5.505 44.013 30.892 1.00 7.63 268 LEU B N 1
ATOM 1759 C CA . LEU B 1 71 ? 4.785 43.406 29.779 1.00 7.97 268 LEU B CA 1
ATOM 1760 C C . LEU B 1 71 ? 3.386 43.983 29.643 1.00 8.05 268 LEU B C 1
ATOM 1761 O O . LEU B 1 71 ? 2.891 44.186 28.536 1.00 9.40 268 LEU B O 1
ATOM 1766 N N . GLU B 1 72 ? 2.734 44.258 30.764 1.00 8.17 269 GLU B N 1
ATOM 1767 C CA . GLU B 1 72 ? 1.410 44.865 30.690 1.00 8.88 269 GLU B CA 1
ATOM 1768 C C . GLU B 1 72 ? 1.475 46.211 30.002 1.00 9.11 269 GLU B C 1
ATOM 1769 O O . GLU B 1 72 ? 0.615 46.541 29.197 1.00 10.42 269 GLU B O 1
ATOM 1775 N N . ASN B 1 73 ? 2.498 46.984 30.331 1.00 9.29 270 ASN B N 1
ATOM 1776 C CA . ASN B 1 73 ? 2.608 48.322 29.758 1.00 10.10 270 ASN B CA 1
ATOM 1777 C C . ASN B 1 73 ? 2.966 48.299 28.281 1.00 11.01 270 ASN B C 1
ATOM 1778 O O . ASN B 1 73 ? 2.733 49.304 27.595 1.00 12.89 270 ASN B O 1
ATOM 1783 N N . CYS B 1 74 ? 3.499 47.202 27.757 1.00 9.86 271 CYS B N 1
ATOM 1784 C CA . CYS B 1 74 ? 3.744 47.065 26.338 1.00 10.00 271 CYS B CA 1
ATOM 1785 C C . CYS B 1 74 ? 2.468 46.878 25.527 1.00 10.94 271 CYS B C 1
ATOM 1786 O O . CYS B 1 74 ? 2.434 47.137 24.311 1.00 12.26 271 CYS B O 1
ATOM 1789 N N . GLY B 1 75 ? 1.413 46.476 26.188 1.00 11.53 272 GLY B N 1
ATOM 1790 C CA . GLY B 1 75 ? 0.120 46.274 25.571 1.00 11.81 272 GLY B CA 1
ATOM 1791 C C . GLY B 1 75 ? 0.041 44.939 24.828 1.00 11.63 272 GLY B C 1
ATOM 1792 O O . GLY B 1 75 ? 0.973 44.148 24.749 1.00 12.27 272 GLY B O 1
ATOM 1793 N N . ARG B 1 76 ? -1.113 44.699 24.231 1.00 11.96 273 ARG B N 1
ATOM 1794 C CA . ARG B 1 76 ? -1.326 43.575 23.338 1.00 12.42 273 ARG B CA 1
ATOM 1795 C C . ARG B 1 76 ? -0.406 43.675 22.138 1.00 11.73 273 ARG B C 1
ATOM 1796 O O . ARG B 1 76 ? -0.361 44.732 21.499 1.00 13.24 273 ARG B O 1
ATOM 1804 N N . LEU B 1 77 ? 0.280 42.593 21.822 1.00 12.47 274 LEU B N 1
ATOM 1805 C CA . LEU B 1 77 ? 1.178 42.550 20.680 1.00 12.66 274 LEU B CA 1
ATOM 1806 C C . LEU B 1 77 ? 1.062 41.242 19.926 1.00 13.40 274 LEU B C 1
ATOM 1807 O O . LEU B 1 77 ? 0.833 40.221 20.562 1.00 13.08 274 LEU B O 1
ATOM 1812 N N . GLU B 1 78 ? 1.235 41.299 18.615 1.00 14.84 275 GLU B N 1
ATOM 1813 C CA . GLU B 1 78 ? 1.404 40.051 17.887 1.00 14.63 275 GLU B CA 1
ATOM 1814 C C . GLU B 1 78 ? 2.560 39.245 18.469 1.00 12.93 275 GLU B C 1
ATOM 1815 O O . GLU B 1 78 ? 3.580 39.842 18.854 1.00 12.79 275 GLU B O 1
ATOM 1821 N N . GLY B 1 79 ? 2.410 37.935 18.532 1.00 12.91 276 GLY B N 1
ATOM 1822 C CA . GLY B 1 79 ? 3.460 37.091 19.083 1.00 11.41 276 GLY B CA 1
ATOM 1823 C C . GLY B 1 79 ? 4.808 37.357 18.489 1.00 12.39 276 GLY B C 1
ATOM 1824 O O . GLY B 1 79 ? 5.804 37.328 19.205 1.00 10.86 276 GLY B O 1
ATOM 1825 N N . LYS B 1 80 ? 4.856 37.587 17.185 1.00 12.84 277 LYS B N 1
ATOM 1826 C CA . LYS B 1 80 ? 6.112 37.801 16.496 1.00 14.22 277 LYS B CA 1
ATOM 1827 C C . LYS B 1 80 ? 6.871 38.992 17.049 1.00 13.23 277 LYS B C 1
ATOM 1828 O O . LYS B 1 80 ? 8.097 39.025 16.947 1.00 14.91 277 LYS B O 1
ATOM 1834 N N . VAL B 1 81 ? 6.162 39.959 17.610 1.00 12.44 278 VAL B N 1
ATOM 1835 C CA . VAL B 1 81 ? 6.843 41.185 18.069 1.00 13.09 278 VAL B CA 1
ATOM 1836 C C . VAL B 1 81 ? 7.821 40.897 19.186 1.00 12.56 278 VAL B C 1
ATOM 1837 O O . VAL B 1 81 ? 8.807 41.603 19.339 1.00 14.08 278 VAL B O 1
ATOM 1841 N N . TYR B 1 82 ? 7.556 39.872 20.002 1.00 10.28 279 TYR B N 1
ATOM 1842 C CA . TYR B 1 82 ? 8.417 39.564 21.120 1.00 9.33 279 TYR B CA 1
ATOM 1843 C C . TYR B 1 82 ? 9.696 38.844 20.714 1.00 9.04 279 TYR B C 1
ATOM 1844 O O . TYR B 1 82 ? 10.573 38.732 21.566 1.00 9.43 279 TYR B O 1
ATOM 1853 N N . LYS B 1 83 ? 9.761 38.295 19.512 1.00 11.13 280 LYS B N 1
ATOM 1854 C CA . LYS B 1 83 ? 10.739 37.203 19.272 1.00 13.54 280 LYS B CA 1
ATOM 1855 C C . LYS B 1 83 ? 12.163 37.601 19.047 1.00 14.59 280 LYS B C 1
ATOM 1856 O O . LYS B 1 83 ? 13.065 36.724 18.928 1.00 16.99 280 LYS B O 1
ATOM 1862 N N . ASP B 1 84 ? 12.471 38.891 18.978 1.00 16.49 281 ASP B N 1
ATOM 1863 C CA . ASP B 1 84 ? 13.843 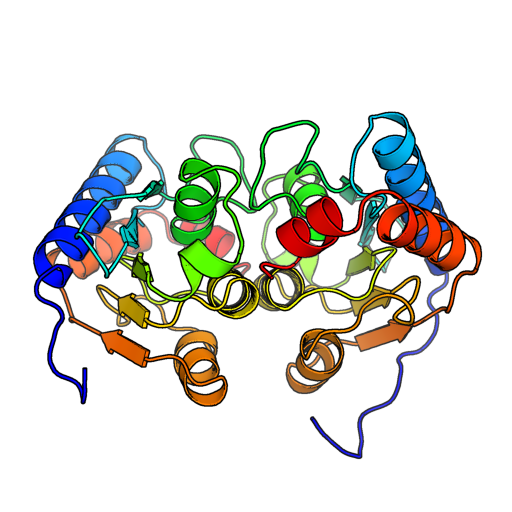39.415 18.973 1.00 12.31 281 ASP B CA 1
ATOM 1864 C C . ASP B 1 84 ? 13.917 40.652 19.865 1.00 9.54 281 ASP B C 1
ATOM 1865 O O . ASP B 1 84 ? 14.345 41.718 19.450 1.00 10.81 281 ASP B O 1
ATOM 1870 N N . THR B 1 85 ? 13.529 40.446 21.120 1.00 9.15 282 THR B N 1
ATOM 1871 C CA . THR B 1 85 ? 13.554 41.455 22.162 1.00 8.30 282 THR B CA 1
ATOM 1872 C C . THR B 1 85 ? 14.425 40.976 23.326 1.00 7.86 282 THR B C 1
ATOM 1873 O O . THR B 1 85 ? 14.791 39.795 23.424 1.00 8.21 282 THR B O 1
ATOM 1877 N N . THR B 1 86 ? 14.752 41.923 24.179 1.00 7.79 283 THR B N 1
ATOM 1878 C CA . THR B 1 86 ? 15.329 41.660 25.471 1.00 7.58 283 THR B CA 1
ATOM 1879 C C . THR B 1 86 ? 14.423 42.261 26.543 1.00 7.12 283 THR B C 1
ATOM 1880 O O . THR B 1 86 ? 14.063 43.445 26.469 1.00 7.81 283 THR B O 1
ATOM 1884 N N . LEU B 1 87 ? 14.123 41.457 27.555 1.00 7.11 284 LEU B N 1
ATOM 1885 C CA . LEU B 1 87 ? 13.500 41.969 28.764 1.00 7.55 284 LEU B CA 1
ATOM 1886 C C . LEU B 1 87 ? 14.631 42.293 29.736 1.00 7.17 284 LEU B C 1
ATOM 1887 O O . LEU B 1 87 ? 15.373 41.397 30.147 1.00 8.00 284 LEU B O 1
ATOM 1892 N N . TYR B 1 88 ? 14.739 43.552 30.098 1.00 7.00 285 TYR B N 1
ATOM 1893 C CA . TYR B 1 88 ? 15.618 44.034 31.148 1.00 7.20 285 TYR B CA 1
ATOM 1894 C C . TYR B 1 88 ? 14.882 44.012 32.459 1.00 7.34 285 TYR B C 1
ATOM 1895 O O . TYR B 1 88 ? 13.787 44.571 32.527 1.00 7.74 285 TYR B O 1
ATOM 1904 N N . THR B 1 89 ? 15.457 43.408 33.493 1.00 6.80 286 THR B N 1
ATOM 1905 C CA . THR B 1 89 ? 14.854 43.412 34.808 1.00 6.76 286 THR B CA 1
ATOM 1906 C C . THR B 1 89 ? 15.945 43.707 35.805 1.00 6.68 286 THR B C 1
ATOM 1907 O O . THR B 1 89 ? 17.032 43.137 35.733 1.00 7.85 286 THR B O 1
ATOM 1911 N N . THR B 1 90 ? 15.678 44.603 36.757 1.00 6.99 287 THR B N 1
ATOM 1912 C CA . THR B 1 90 ? 16.705 44.921 37.730 1.00 7.16 287 THR B CA 1
ATOM 1913 C C . THR B 1 90 ? 17.017 43.762 38.678 1.00 7.07 287 THR B C 1
ATOM 1914 O O . THR B 1 90 ? 18.084 43.772 39.265 1.00 7.85 287 THR B O 1
ATOM 1918 N N . LEU B 1 91 ? 16.105 42.818 38.840 1.00 6.53 288 LEU B N 1
ATOM 1919 C CA . LEU B 1 91 ? 16.295 41.674 39.706 1.00 7.01 288 LEU B CA 1
ATOM 1920 C C . LEU B 1 91 ? 16.063 40.397 38.924 1.00 6.44 288 LEU B C 1
ATOM 1921 O O . LEU B 1 91 ? 15.151 40.301 38.085 1.00 6.91 288 LEU B O 1
ATOM 1926 N N . SER B 1 92 ? 16.827 39.386 39.227 1.00 6.75 289 SER B N 1
ATOM 1927 C CA . SER B 1 92 ? 16.686 38.074 38.615 1.00 6.63 289 SER B CA 1
ATOM 1928 C C . SER B 1 92 ? 15.252 37.589 38.759 1.00 5.84 289 SER B C 1
ATOM 1929 O O . SER B 1 92 ? 14.656 37.732 39.819 1.00 7.02 289 SER B O 1
ATOM 1932 N N . PRO B 1 93 ? 14.652 37.061 37.710 1.00 5.53 290 PRO B N 1
ATOM 1933 C CA . PRO B 1 93 ? 13.227 36.846 37.740 1.00 6.14 290 PRO B CA 1
ATOM 1934 C C . PRO B 1 93 ? 12.831 35.664 38.585 1.00 5.71 290 PRO B C 1
ATOM 1935 O O . PRO B 1 93 ? 13.449 34.608 38.596 1.00 6.66 290 PRO B O 1
ATOM 1939 N N . CYS B 1 94 ? 11.717 35.819 39.268 1.00 5.54 291 CYS B N 1
ATOM 1940 C CA . CYS B 1 94 ? 11.073 34.717 39.973 1.00 5.52 291 CYS B CA 1
ATOM 1941 C C . CYS B 1 94 ? 10.490 33.738 38.970 1.00 5.25 291 CYS B C 1
ATOM 1942 O O . CYS B 1 94 ? 10.557 33.924 37.754 1.00 6.02 291 CYS B O 1
ATOM 1945 N N . ASP B 1 95 ? 9.936 32.628 39.483 1.00 6.00 292 ASP B N 1
ATOM 1946 C CA . ASP B 1 95 ? 9.409 31.619 38.582 1.00 6.34 292 ASP B CA 1
ATOM 1947 C C . ASP B 1 95 ? 8.241 32.136 37.751 1.00 5.84 292 ASP B C 1
ATOM 1948 O O . ASP B 1 95 ? 8.045 31.647 36.628 1.00 6.20 292 ASP B O 1
ATOM 1953 N N . MET B 1 96 ? 7.479 33.098 38.269 1.00 5.84 293 MET B N 1
ATOM 1954 C CA . MET B 1 96 ? 6.364 33.646 37.532 1.00 6.23 293 MET B CA 1
ATOM 1955 C C . MET B 1 96 ? 6.812 34.483 36.333 1.00 6.15 293 MET B C 1
ATOM 1956 O O . MET B 1 96 ? 6.340 34.323 35.216 1.00 6.58 293 MET B O 1
ATOM 1961 N N . CYS B 1 97 ? 7.733 35.382 36.608 1.00 5.62 294 CYS B N 1
ATOM 1962 C CA . CYS B 1 97 ? 8.223 36.288 35.561 1.00 5.76 294 CYS B CA 1
ATOM 1963 C C . CYS B 1 97 ? 9.014 35.522 34.542 1.00 5.63 294 CYS B C 1
ATOM 1964 O O . CYS B 1 97 ? 8.972 35.827 33.356 1.00 6.10 294 CYS B O 1
ATOM 1967 N N . THR B 1 98 ? 9.781 34.530 34.995 1.00 5.56 295 THR B N 1
ATOM 1968 C CA . THR B 1 98 ? 10.442 33.596 34.095 1.00 5.76 295 THR B CA 1
ATOM 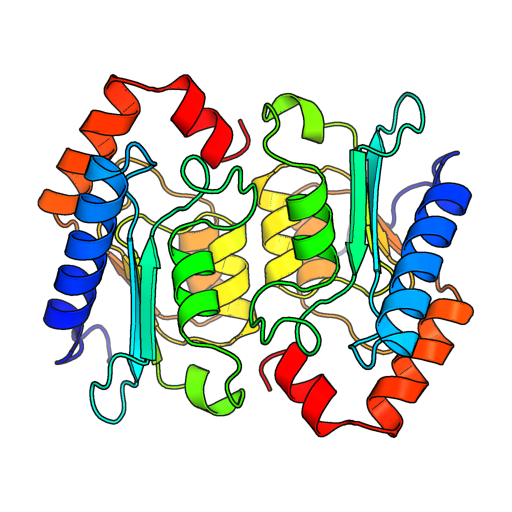1969 C C . THR B 1 98 ? 9.425 32.980 33.163 1.00 5.76 295 THR B C 1
ATOM 1970 O O . THR B 1 98 ? 9.629 32.920 31.938 1.00 6.02 295 THR B O 1
ATOM 1974 N N . GLY B 1 99 ? 8.310 32.503 33.719 1.00 5.80 296 GLY B N 1
ATOM 1975 C CA . GLY B 1 99 ? 7.286 31.895 32.895 1.00 6.03 296 GLY B CA 1
ATOM 1976 C C . GLY B 1 99 ? 6.726 32.852 31.867 1.00 5.53 296 GLY B C 1
ATOM 1977 O O . GLY B 1 99 ? 6.410 32.410 30.763 1.00 6.29 296 GLY B O 1
ATOM 1978 N N . ALA B 1 100 ? 6.546 34.126 32.208 1.00 5.81 297 ALA B N 1
ATOM 1979 C CA . ALA B 1 100 ? 6.065 35.101 31.242 1.00 6.57 297 ALA B CA 1
ATOM 1980 C C . ALA B 1 100 ? 7.032 35.284 30.075 1.00 6.28 297 ALA B C 1
ATOM 1981 O O . ALA B 1 100 ? 6.628 35.326 28.925 1.00 6.82 297 ALA B O 1
ATOM 1983 N N . ILE B 1 101 ? 8.310 35.391 30.388 1.00 6.08 298 ILE B N 1
ATOM 1984 C CA . ILE B 1 101 ? 9.336 35.498 29.360 1.00 6.63 298 ILE B CA 1
ATOM 1985 C C . ILE B 1 101 ? 9.275 34.289 28.425 1.00 6.91 298 ILE B C 1
ATOM 1986 O O . ILE B 1 101 ? 9.351 34.421 27.210 1.00 7.40 298 ILE B O 1
ATOM 1991 N N . ILE B 1 102 ? 9.148 33.106 29.013 1.00 6.36 299 ILE B N 1
ATOM 1992 C CA . ILE B 1 102 ? 9.081 31.871 28.237 1.00 6.84 299 ILE B CA 1
ATOM 1993 C C . ILE B 1 102 ? 7.829 31.832 27.403 1.00 7.30 299 ILE B C 1
ATOM 1994 O O . ILE B 1 102 ? 7.870 31.501 26.233 1.00 7.83 299 ILE B O 1
ATOM 1999 N N . MET B 1 103 ? 6.684 32.168 27.986 1.00 6.82 300 MET B N 1
ATOM 2000 C CA . MET B 1 103 ? 5.448 32.062 27.239 1.00 7.20 300 MET B CA 1
ATOM 2001 C C . MET B 1 103 ? 5.472 32.921 25.984 1.00 7.46 300 MET B C 1
ATOM 2002 O O . MET B 1 103 ? 5.073 32.466 24.919 1.00 8.17 300 MET B O 1
ATOM 2007 N N . TYR B 1 104 ? 5.940 34.150 26.110 1.00 7.28 301 TYR B N 1
ATOM 2008 C CA . TYR B 1 104 ? 5.976 35.056 24.957 1.00 7.95 301 TYR B CA 1
ATOM 2009 C C . TYR B 1 104 ? 7.166 34.830 24.055 1.00 8.05 301 TYR B C 1
ATOM 2010 O O . TYR B 1 104 ? 7.252 35.464 22.997 1.00 9.33 301 TYR B O 1
ATOM 2019 N N . GLY B 1 105 ? 8.084 33.955 24.413 1.00 7.65 302 GLY B N 1
ATOM 2020 C CA . GLY B 1 105 ? 9.209 33.717 23.560 1.00 8.72 302 GLY B CA 1
ATOM 2021 C C . GLY B 1 105 ? 10.180 34.878 23.487 1.00 7.38 302 GLY B C 1
ATOM 2022 O O . GLY B 1 105 ? 10.837 35.034 22.494 1.00 9.66 302 GLY B O 1
ATOM 2023 N N . ILE B 1 106 ? 10.228 35.679 24.537 1.00 7.36 303 ILE B N 1
ATOM 2024 C CA . ILE B 1 106 ? 11.202 36.766 24.619 1.00 7.42 303 ILE B CA 1
ATOM 2025 C C . ILE B 1 106 ? 12.558 36.132 24.771 1.00 7.09 303 ILE B C 1
ATOM 2026 O O . ILE B 1 106 ? 12.768 35.442 25.777 1.00 8.57 303 ILE B O 1
ATOM 2031 N N . PRO B 1 107 ? 13.425 36.225 23.783 1.00 7.03 304 PRO B N 1
ATOM 2032 C CA . PRO B 1 107 ? 14.538 35.281 23.727 1.00 7.21 304 PRO B CA 1
ATOM 2033 C C . PRO B 1 107 ? 15.715 35.623 24.616 1.00 7.01 304 PRO B C 1
ATOM 2034 O O . PRO B 1 107 ? 16.620 34.810 24.717 1.00 8.79 304 PRO B O 1
ATOM 2038 N N . ARG B 1 108 ? 15.730 36.791 25.229 1.00 7.25 305 ARG B N 1
ATOM 2039 C CA . ARG B 1 108 ? 16.869 37.297 25.979 1.00 7.15 305 ARG B CA 1
ATOM 2040 C C . ARG B 1 108 ? 16.392 38.069 27.199 1.00 6.65 305 ARG B C 1
ATOM 2041 O O . ARG B 1 108 ? 15.474 38.846 27.120 1.00 7.40 305 ARG B O 1
ATOM 2049 N N . CYS B 1 109 ? 17.071 37.813 28.309 1.00 6.79 306 CYS B N 1
ATOM 2050 C CA . CYS B 1 109 ? 16.774 38.486 29.554 1.00 7.15 306 CYS B CA 1
ATOM 2051 C C . CYS B 1 109 ? 18.066 38.991 30.160 1.00 6.27 306 CYS B C 1
ATOM 2052 O O . CYS B 1 109 ? 18.992 38.212 30.336 1.00 7.84 306 CYS B O 1
ATOM 2055 N N . VAL B 1 110 ? 18.126 40.291 30.415 1.00 6.75 307 VAL B N 1
ATOM 2056 C CA . VAL B 1 110 ? 19.264 40.913 31.068 1.00 7.75 307 VAL B CA 1
ATOM 2057 C C . VAL B 1 110 ? 18.847 41.315 32.471 1.00 7.06 307 VAL B C 1
ATOM 2058 O O . VAL B 1 110 ? 17.858 42.006 32.672 1.00 8.15 307 VAL B O 1
ATOM 2062 N N . VAL B 1 111 ? 19.602 40.815 33.429 1.00 7.68 308 VAL B N 1
ATOM 2063 C CA . VAL B 1 111 ? 19.303 40.841 34.839 1.00 7.76 308 VAL B CA 1
ATOM 2064 C C . VAL B 1 111 ? 20.251 41.795 35.534 1.00 7.41 308 VAL B C 1
ATOM 2065 O O . VAL B 1 111 ? 21.466 41.647 35.440 1.00 8.18 308 VAL B O 1
ATOM 2069 N N . GLY B 1 112 ? 19.699 42.754 36.277 1.00 7.39 309 GLY B N 1
ATOM 2070 C CA . GLY B 1 112 ? 20.521 43.684 37.022 1.00 7.72 309 GLY B CA 1
ATOM 2071 C C . GLY B 1 112 ? 21.408 42.989 38.007 1.00 7.67 309 GLY B C 1
ATOM 2072 O O . GLY B 1 112 ? 22.620 43.207 38.045 1.00 9.12 309 GLY B O 1
ATOM 2073 N N . GLU B 1 113 ? 20.831 42.113 38.831 1.00 7.76 310 GLU B N 1
ATOM 2074 C CA . GLU B 1 113 ? 21.596 41.391 39.827 1.00 7.87 310 GLU B CA 1
ATOM 2075 C C . GLU B 1 113 ? 20.798 40.188 40.309 1.00 7.37 310 GLU B C 1
ATOM 2076 O O . GLU B 1 113 ? 19.569 40.166 40.207 1.00 8.10 310 GLU B O 1
ATOM 2082 N N . ASN B 1 114 ? 21.528 39.229 40.827 1.00 7.77 311 ASN B N 1
ATOM 2083 C CA . ASN B 1 114 ? 20.944 38.034 41.406 1.00 8.17 311 ASN B CA 1
ATOM 2084 C C . ASN B 1 114 ? 21.547 37.718 42.766 1.00 8.71 311 ASN B C 1
ATOM 2085 O O . ASN B 1 114 ? 21.566 36.565 43.181 1.00 10.41 311 ASN B O 1
ATOM 2090 N N . VAL B 1 115 ? 22.010 38.748 43.443 1.00 9.02 312 VAL B N 1
ATOM 2091 C CA . VAL B 1 115 ? 22.605 38.619 44.766 1.00 9.56 312 VAL B CA 1
ATOM 2092 C C . VAL B 1 115 ? 21.528 38.650 45.825 1.00 8.61 312 VAL B C 1
ATOM 2093 O O . VAL B 1 115 ? 21.513 37.864 46.762 1.00 10.62 312 VAL B O 1
ATOM 2097 N N . ASN B 1 116 ? 20.583 39.585 45.692 1.00 8.37 313 ASN B N 1
ATOM 2098 C CA . ASN B 1 116 ? 19.531 39.713 46.671 1.00 8.53 313 ASN B CA 1
ATOM 2099 C C . ASN B 1 116 ? 18.461 38.643 46.516 1.00 8.23 313 ASN B C 1
ATOM 2100 O O . ASN B 1 116 ? 17.753 38.351 47.458 1.00 9.91 313 ASN B O 1
ATOM 2105 N N . PHE B 1 117 ? 18.336 38.056 45.335 1.00 8.13 314 PHE B N 1
ATOM 2106 C CA . PHE B 1 117 ? 17.316 37.096 44.996 1.00 7.43 314 PHE B CA 1
ATOM 2107 C C . PHE B 1 117 ? 17.730 36.360 43.741 1.00 7.45 314 PHE B C 1
ATOM 2108 O O . PHE B 1 117 ? 18.214 36.989 42.798 1.00 7.95 314 PHE B O 1
ATOM 2116 N N . LYS B 1 118 ? 17.448 35.066 43.728 1.00 7.89 315 LYS B N 1
ATOM 2117 C CA . LYS B 1 118 ? 17.601 34.263 42.527 1.00 8.42 315 LYS B CA 1
ATOM 2118 C C . LYS B 1 118 ? 16.647 33.074 42.665 1.00 8.35 315 LYS B C 1
ATOM 2119 O O . LYS B 1 118 ? 16.665 32.444 43.727 1.00 13.65 315 LYS B O 1
ATOM 2125 N N . SER B 1 119 ? 15.871 32.776 41.650 1.00 7.78 316 SER B N 1
ATOM 2126 C CA . SER B 1 119 ? 14.995 31.617 41.693 1.00 7.69 316 SER B CA 1
ATOM 2127 C C . SER B 1 119 ? 15.568 30.556 40.759 1.00 6.98 316 SER B C 1
ATOM 2128 O O . SER B 1 119 ? 16.593 30.771 40.118 1.00 8.59 316 SER B O 1
ATOM 2131 N N . LYS B 1 120 ? 14.877 29.428 40.653 1.00 6.77 317 LYS B N 1
ATOM 2132 C CA . LYS B 1 120 ? 15.211 28.463 39.612 1.00 7.61 317 LYS B CA 1
ATOM 2133 C C . LYS B 1 120 ? 14.996 29.006 38.214 1.00 7.10 317 LYS B C 1
ATOM 2134 O O . LYS B 1 120 ? 15.445 28.401 37.229 1.00 7.55 317 LYS B O 1
ATOM 2140 N N . GLY B 1 121 ? 14.277 30.103 38.093 1.00 7.37 318 GLY B N 1
ATOM 2141 C CA . GLY B 1 121 ? 13.956 30.643 36.793 1.00 7.69 318 GLY B CA 1
ATOM 2142 C C . GLY B 1 121 ? 15.155 31.072 35.986 1.00 7.31 318 GLY B C 1
ATOM 2143 O O . GLY B 1 121 ? 15.153 30.945 34.753 1.00 8.01 318 GLY B O 1
ATOM 2144 N N . GLU B 1 122 ? 16.182 31.603 36.640 1.00 7.70 319 GLU B N 1
ATOM 2145 C CA . GLU B 1 122 ? 17.314 32.087 35.872 1.00 8.60 319 GLU B CA 1
ATOM 2146 C C . GLU B 1 122 ? 17.920 30.982 35.012 1.00 8.01 319 GLU B C 1
ATOM 2147 O O . GLU B 1 122 ? 18.170 31.183 33.813 1.00 10.17 319 GLU B O 1
ATOM 2153 N N . LYS B 1 123 ? 18.089 29.800 35.624 1.00 8.09 320 LYS B N 1
ATOM 2154 C CA . LYS B 1 123 ? 18.600 28.650 34.873 1.00 8.56 320 LYS B CA 1
ATOM 2155 C C . LYS B 1 123 ? 17.545 28.043 33.975 1.00 7.44 320 LYS B C 1
ATOM 2156 O O . LYS B 1 123 ? 17.863 27.572 32.874 1.00 8.50 320 LYS B O 1
ATOM 2167 N N . TYR B 1 124 ? 16.306 28.027 34.409 1.00 6.91 321 TYR B N 1
ATOM 2168 C CA . TYR B 1 124 ? 15.255 27.448 33.570 1.00 6.55 321 TYR B CA 1
ATOM 2169 C C . TYR B 1 124 ? 15.092 28.224 32.269 1.00 6.63 321 TYR B C 1
ATOM 2170 O O . TYR B 1 124 ? 14.835 27.646 31.216 1.00 7.25 321 TYR B O 1
ATOM 2179 N N . LEU B 1 125 ? 15.288 29.544 32.296 1.00 6.79 322 LEU B N 1
ATOM 2180 C CA . LEU B 1 125 ? 15.312 30.303 31.068 1.00 6.57 322 LEU B CA 1
ATOM 2181 C C . LEU B 1 125 ? 16.299 29.716 30.081 1.00 7.25 322 LEU B C 1
ATOM 2182 O O . LEU B 1 125 ? 16.010 29.561 28.884 1.00 7.74 322 LEU B O 1
ATOM 2187 N N . GLN B 1 126 ? 17.505 29.397 30.553 1.00 7.53 323 GLN B N 1
ATOM 2188 C CA . GLN B 1 126 ? 18.507 28.840 29.670 1.00 8.39 323 GLN B CA 1
ATOM 2189 C C . GLN B 1 126 ? 18.137 27.446 29.187 1.00 8.61 323 GLN B C 1
ATOM 2190 O O . GLN B 1 126 ? 18.332 27.162 27.980 1.00 9.70 323 GLN B O 1
ATOM 2196 N N . THR B 1 127 ? 17.613 26.591 30.061 1.00 8.22 324 THR B N 1
ATOM 2197 C CA . THR B 1 127 ? 17.105 25.268 29.712 1.00 10.11 324 THR B CA 1
ATOM 2198 C C . THR B 1 127 ? 16.106 25.360 28.595 1.00 8.64 324 THR B C 1
ATOM 2199 O O . THR B 1 127 ? 16.030 24.511 27.724 1.00 10.40 324 THR B O 1
ATOM 2203 N N . ARG B 1 128 ? 15.267 26.387 28.630 1.00 7.57 325 ARG B N 1
ATOM 2204 C CA . ARG B 1 128 ? 14.199 26.567 27.667 1.00 7.27 325 ARG B CA 1
ATOM 2205 C C . ARG B 1 128 ? 14.673 27.357 26.444 1.00 7.76 325 ARG B C 1
ATOM 2206 O O . ARG B 1 128 ? 13.866 27.639 25.562 1.00 9.64 325 ARG B O 1
ATOM 2214 N N . GLY B 1 129 ? 15.934 27.701 26.325 1.00 7.78 326 GLY B N 1
ATOM 2215 C CA . GLY B 1 129 ? 16.430 28.285 25.089 1.00 8.53 326 GLY B CA 1
ATOM 2216 C C . GLY B 1 129 ? 16.514 29.792 25.065 1.00 8.01 326 GLY B C 1
ATOM 2217 O O . GLY B 1 129 ? 16.547 30.361 23.954 1.00 10.14 326 GLY B O 1
ATOM 2218 N N . HIS B 1 130 ? 16.555 30.432 26.207 1.00 7.44 327 HIS B N 1
ATOM 2219 C CA . HIS B 1 130 ? 16.662 31.874 26.297 1.00 7.74 327 HIS B CA 1
ATOM 2220 C C . HIS B 1 130 ? 18.053 32.250 26.753 1.00 8.81 327 HIS B C 1
ATOM 2221 O O . HIS B 1 130 ? 18.647 31.571 27.589 1.00 12.62 327 HIS B O 1
ATOM 2228 N N . GLU B 1 131 ? 18.570 33.353 26.260 1.00 7.89 328 GLU B N 1
ATOM 2229 C CA . GLU B 1 131 ? 19.828 33.924 26.701 1.00 8.39 328 GLU B CA 1
ATOM 2230 C C . GLU B 1 131 ? 19.605 34.721 27.981 1.00 7.17 328 GLU B C 1
ATOM 2231 O O . GLU B 1 131 ? 18.640 35.443 28.053 1.00 8.08 328 GLU B O 1
ATOM 2237 N N . VAL B 1 132 ? 20.539 34.584 28.916 1.00 7.47 329 VAL B N 1
ATOM 2238 C CA . VAL B 1 132 ? 20.497 35.324 30.166 1.00 7.61 329 VAL B CA 1
ATOM 2239 C C . VAL B 1 132 ? 21.868 35.975 30.357 1.00 7.73 329 VAL B C 1
ATOM 2240 O O . VAL B 1 132 ? 22.897 35.334 30.211 1.00 9.40 329 VAL B O 1
ATOM 2244 N N . VAL B 1 133 ? 21.853 37.251 30.703 1.00 7.71 330 VAL B N 1
ATOM 2245 C CA . VAL B 1 133 ? 23.030 37.992 31.065 1.00 7.99 330 VAL B CA 1
ATOM 2246 C C . VAL B 1 133 ? 22.783 38.626 32.429 1.00 8.16 330 VAL B C 1
ATOM 2247 O O . VAL B 1 133 ? 21.764 39.298 32.586 1.00 9.78 330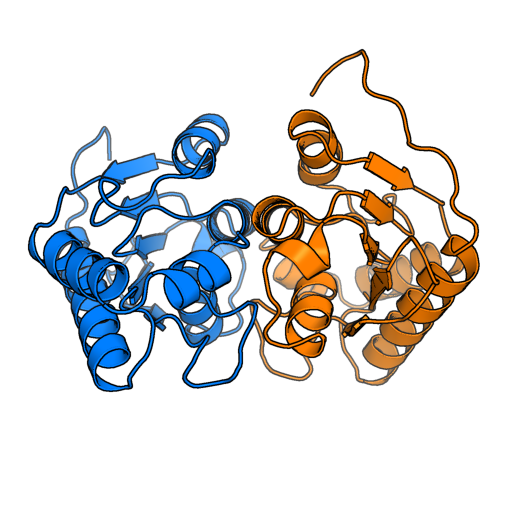 VAL B O 1
ATOM 2251 N N . VAL B 1 134 ? 23.711 38.427 33.334 1.00 8.31 331 VAL B N 1
ATOM 2252 C CA . VAL B 1 134 ? 23.638 39.092 34.645 1.00 8.42 331 VAL B CA 1
ATOM 2253 C C . VAL B 1 134 ? 24.688 40.182 34.698 1.00 9.27 331 VAL B C 1
ATOM 2254 O O . VAL B 1 134 ? 25.873 39.891 34.516 1.00 12.33 331 VAL B O 1
ATOM 2258 N N . VAL B 1 135 ? 24.265 41.423 34.862 1.00 9.49 332 VAL B N 1
ATOM 2259 C CA . VAL B 1 135 ? 25.262 42.481 34.789 1.00 11.63 332 VAL B CA 1
ATOM 2260 C C . VAL B 1 135 ? 25.814 42.885 36.155 1.00 10.90 332 VAL B C 1
ATOM 2261 O O . VAL B 1 135 ? 26.814 43.546 36.161 1.00 14.21 332 VAL B O 1
ATOM 2265 N N . ASP B 1 136 ? 25.229 42.474 37.255 1.00 10.86 333 ASP B N 1
ATOM 2266 C CA . ASP B 1 136 ? 25.702 42.829 38.599 1.00 11.07 333 ASP B CA 1
ATOM 2267 C C . ASP B 1 136 ? 25.783 44.332 38.835 1.00 11.17 333 ASP B C 1
ATOM 2268 O O . ASP B 1 136 ? 26.779 44.887 39.281 1.00 13.54 333 ASP B O 1
ATOM 2273 N N . ASP B 1 137 ? 24.692 45.010 38.517 1.00 10.11 334 ASP B N 1
ATOM 2274 C CA . ASP B 1 137 ? 24.564 46.440 38.630 1.00 10.92 334 ASP B CA 1
ATOM 2275 C C . ASP B 1 137 ? 24.469 46.849 40.093 1.00 10.09 334 ASP B C 1
ATOM 2276 O O . ASP B 1 137 ? 23.564 46.459 40.791 1.00 10.43 334 ASP B O 1
ATOM 2281 N N . GLU B 1 138 ? 25.408 47.669 40.544 1.00 11.05 335 GLU B N 1
ATOM 2282 C CA . GLU B 1 138 ? 25.487 48.059 41.925 1.00 11.88 335 GLU B CA 1
ATOM 2283 C C . GLU B 1 138 ? 24.321 48.907 42.415 1.00 10.70 335 GLU B C 1
ATOM 2284 O O . GLU B 1 138 ? 23.933 48.829 43.597 1.00 12.11 335 GLU B O 1
ATOM 2290 N N . ARG B 1 139 ? 23.747 49.678 41.506 1.00 11.19 336 ARG B N 1
ATOM 2291 C CA . ARG B 1 139 ? 22.598 50.495 41.893 1.00 11.19 336 ARG B CA 1
ATOM 2292 C C . ARG B 1 139 ? 21.423 49.604 42.250 1.00 10.81 336 ARG B C 1
ATOM 2293 O O . ARG B 1 139 ? 20.694 49.832 43.205 1.00 11.06 336 ARG B O 1
ATOM 2301 N N . CYS B 1 140 ? 21.233 48.590 41.424 1.00 10.14 337 CYS B N 1
ATOM 2302 C CA . CYS B 1 140 ? 20.160 47.640 41.644 1.00 9.89 337 CYS B CA 1
ATOM 2303 C C . CYS B 1 140 ? 20.363 46.878 42.939 1.00 10.45 337 CYS B C 1
ATOM 2304 O O . CYS B 1 140 ? 19.454 46.749 43.749 1.00 10.55 337 CYS B O 1
ATOM 2307 N N . LYS B 1 141 ? 21.578 46.391 43.140 1.00 9.98 338 LYS B N 1
ATOM 2308 C CA . LYS B 1 141 ? 21.848 45.672 44.364 1.00 10.27 338 LYS B CA 1
ATOM 2309 C C . LYS B 1 141 ? 21.570 46.547 45.581 1.00 9.82 338 LYS B C 1
ATOM 2310 O O . LYS B 1 141 ? 21.032 46.055 46.579 1.00 9.94 338 LY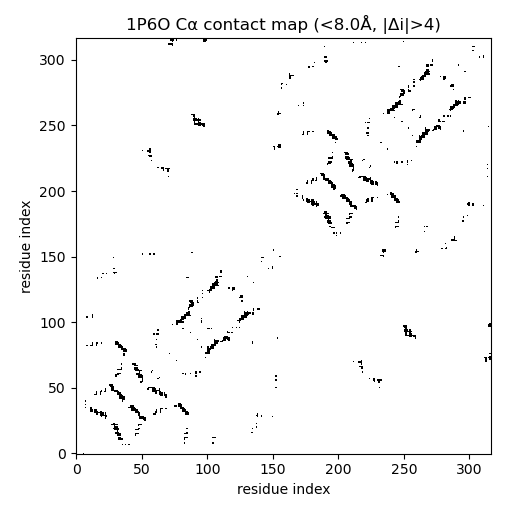S B O 1
ATOM 2316 N N . LYS B 1 142 ? 21.955 47.815 45.543 1.00 9.84 339 LYS B N 1
ATOM 2317 C CA . LYS B 1 142 ? 21.848 48.676 46.704 1.00 10.71 339 LYS B CA 1
ATOM 2318 C C . LYS B 1 142 ? 20.400 48.921 47.056 1.00 10.83 339 LYS B C 1
ATOM 2319 O O . LYS B 1 142 ? 19.995 48.824 48.207 1.00 11.07 339 LYS B O 1
ATOM 2325 N N . ILE B 1 143 ? 19.593 49.232 46.038 1.00 10.56 340 ILE B N 1
ATOM 2326 C CA . ILE B 1 143 ? 18.222 49.608 46.357 1.00 11.06 340 ILE B CA 1
ATOM 2327 C C . ILE B 1 143 ? 17.411 48.422 46.810 1.00 9.55 340 ILE B C 1
ATOM 2328 O O . ILE B 1 143 ? 16.589 48.532 47.717 1.00 10.81 340 ILE B O 1
ATOM 2333 N N . MET B 1 144 ? 17.662 47.242 46.224 1.00 9.48 341 MET B N 1
ATOM 2334 C CA . MET B 1 144 ? 16.940 46.045 46.676 1.00 10.06 341 MET B CA 1
ATOM 2335 C C . MET B 1 144 ? 17.406 45.580 48.031 1.00 9.71 341 MET B C 1
ATOM 2336 O O . MET B 1 144 ? 16.593 45.135 48.843 1.00 11.00 341 MET B O 1
ATOM 2341 N N . LYS B 1 145 ? 18.697 45.698 48.336 1.00 9.77 342 LYS B N 1
ATOM 2342 C CA . LYS B 1 145 ? 19.158 45.316 49.659 1.00 11.17 342 LYS B CA 1
ATOM 2343 C C . LYS B 1 145 ? 18.514 46.210 50.703 1.00 10.53 342 LYS B C 1
ATOM 2344 O O . LYS B 1 145 ? 18.119 45.779 51.775 1.00 11.69 342 LYS B O 1
ATOM 2350 N N . GLN B 1 146 ? 18.422 47.508 50.397 1.00 11.05 343 GLN B N 1
ATOM 2351 C CA . GLN B 1 146 ? 17.776 48.434 51.321 1.00 12.44 343 GLN B CA 1
ATOM 2352 C C . GLN B 1 146 ? 16.328 48.039 51.563 1.00 11.63 343 GLN B C 1
ATOM 2353 O O . GLN B 1 146 ? 15.878 48.006 52.691 1.00 11.91 343 GLN B O 1
ATOM 2364 N N . PHE B 1 147 ? 15.578 47.728 50.498 1.00 11.04 344 PHE B N 1
ATOM 2365 C CA . PHE B 1 147 ? 14.184 47.361 50.683 1.00 10.79 344 PHE B CA 1
ATOM 2366 C C . PHE B 1 147 ? 14.077 46.112 51.550 1.00 10.23 344 PHE B C 1
ATOM 2367 O O . PHE B 1 147 ? 13.238 46.052 52.459 1.00 10.49 344 PHE B O 1
ATOM 2375 N N . ILE B 1 148 ? 14.882 45.096 51.258 1.00 9.88 345 ILE B N 1
ATOM 2376 C CA . ILE B 1 148 ? 14.771 43.862 52.032 1.00 10.60 345 ILE B CA 1
ATOM 2377 C C . ILE B 1 148 ? 15.120 44.122 53.482 1.00 11.49 345 ILE B C 1
ATOM 2378 O O . ILE B 1 148 ? 14.494 43.556 54.388 1.00 12.87 345 ILE B O 1
ATOM 2383 N N . ASP B 1 149 ? 16.105 44.968 53.724 1.00 12.27 346 ASP B N 1
ATOM 2384 C CA . ASP B 1 149 ? 16.505 45.288 55.084 1.00 14.03 346 ASP B CA 1
ATOM 2385 C C . ASP B 1 149 ? 15.405 46.022 55.837 1.00 13.17 346 ASP B C 1
ATOM 2386 O O . ASP B 1 149 ? 15.146 45.760 57.006 1.00 14.02 346 ASP B O 1
ATOM 2395 N N . GLU B 1 150 ? 14.797 46.984 55.171 1.00 12.23 347 GLU B N 1
ATOM 2396 C CA . GLU B 1 150 ? 13.853 47.850 55.853 1.00 12.62 347 GLU B CA 1
ATOM 2397 C C . GLU B 1 150 ? 12.449 47.266 55.956 1.00 12.24 347 GLU B C 1
ATOM 2398 O O . GLU B 1 150 ? 11.719 47.581 56.905 1.00 13.31 347 GLU B O 1
ATOM 2409 N N . ARG B 1 151 ? 12.024 46.460 54.999 1.00 12.17 348 ARG B N 1
ATOM 2410 C CA . ARG B 1 151 ? 10.683 45.912 54.927 1.00 11.99 348 ARG B CA 1
ATOM 2411 C C . ARG B 1 151 ? 10.709 44.430 54.595 1.00 10.76 348 ARG B C 1
ATOM 2412 O O . ARG B 1 151 ? 10.155 43.985 53.592 1.00 11.20 348 ARG B O 1
ATOM 2420 N N . PRO B 1 152 ? 11.347 43.613 55.430 1.00 11.14 349 PRO B N 1
ATOM 2421 C CA . PRO B 1 152 ? 11.511 42.207 55.091 1.00 10.54 349 PRO B CA 1
ATOM 2422 C C . PRO B 1 152 ? 10.193 41.489 54.858 1.00 9.70 349 PRO B C 1
ATOM 2423 O O . PRO B 1 152 ? 10.081 40.689 53.938 1.00 9.43 349 PRO B O 1
ATOM 2427 N N . GLN B 1 153 ? 9.179 41.747 55.674 1.00 10.41 350 GLN B N 1
ATOM 2428 C CA . GLN B 1 153 ? 7.934 41.015 55.491 1.00 10.23 350 GLN B CA 1
ATOM 2429 C C . GLN B 1 153 ? 7.229 41.393 54.202 1.00 9.53 350 GLN B C 1
ATOM 2430 O O . GLN B 1 153 ? 6.566 40.539 53.603 1.00 9.86 350 GLN B O 1
ATOM 2436 N N . ASP B 1 154 ? 7.357 42.613 53.750 1.00 9.79 351 ASP B N 1
ATOM 2437 C CA . ASP B 1 154 ? 6.814 43.020 52.473 1.00 9.44 351 ASP B CA 1
ATOM 2438 C C . ASP B 1 154 ? 7.540 42.338 51.323 1.00 8.58 351 ASP B C 1
ATOM 2439 O O . ASP B 1 154 ? 6.923 41.918 50.351 1.00 8.88 351 ASP B O 1
ATOM 2444 N N . TRP B 1 155 ? 8.860 42.224 51.448 1.00 8.45 352 TRP B N 1
ATOM 2445 C CA . TRP B 1 155 ? 9.627 41.480 50.462 1.00 7.94 352 TRP B CA 1
ATOM 2446 C C . TRP B 1 155 ? 9.203 40.029 50.426 1.00 7.27 352 TRP B C 1
ATOM 2447 O O . TRP B 1 155 ? 8.958 39.474 49.365 1.00 7.70 352 TRP B O 1
ATOM 2458 N N . PHE B 1 156 ? 9.081 39.386 51.599 1.00 7.38 353 PHE B N 1
ATOM 2459 C CA . PHE B 1 156 ? 8.656 38.001 51.598 1.00 7.74 353 PHE B CA 1
ATOM 2460 C C . PHE B 1 156 ? 7.314 37.825 50.925 1.00 6.99 353 PHE B C 1
ATOM 2461 O O . PHE B 1 156 ? 7.086 36.883 50.171 1.00 7.78 353 PHE B O 1
ATOM 2469 N N . GLU B 1 157 ? 6.409 38.752 51.155 1.00 7.64 354 GLU B N 1
ATOM 2470 C CA . GLU B 1 157 ? 5.121 38.675 50.484 1.00 7.19 354 GLU B CA 1
ATOM 2471 C C . GLU B 1 157 ? 5.282 38.705 48.975 1.00 6.83 354 GLU B C 1
ATOM 2472 O O . GLU B 1 157 ? 4.603 37.954 48.261 1.00 7.55 354 GLU B O 1
ATOM 2478 N N . ASP B 1 158 ? 6.175 39.563 48.484 1.00 7.09 355 ASP B N 1
ATOM 2479 C CA . ASP B 1 158 ? 6.378 39.689 47.038 1.00 7.11 355 ASP B CA 1
ATOM 2480 C C . ASP B 1 158 ? 6.933 38.434 46.401 1.00 6.84 355 ASP B C 1
ATOM 2481 O O . ASP B 1 158 ? 6.734 38.264 45.182 1.00 7.67 355 ASP B O 1
ATOM 2486 N N . ILE B 1 159 ? 7.591 37.575 47.157 1.00 6.96 356 ILE B N 1
ATOM 2487 C CA . ILE B 1 159 ? 8.086 36.308 46.618 1.00 7.74 356 ILE B CA 1
ATOM 2488 C C . ILE B 1 159 ? 7.341 35.139 47.232 1.00 7.61 356 ILE B C 1
ATOM 2489 O O . ILE B 1 159 ? 7.803 34.009 47.140 1.00 9.58 356 ILE B O 1
ATOM 2494 N N . GLY B 1 160 ? 6.161 35.355 47.754 1.00 7.79 357 GLY B N 1
ATOM 2495 C CA . GLY B 1 160 ? 5.279 34.269 48.141 1.00 9.26 357 GLY B CA 1
ATOM 2496 C C . GLY B 1 160 ? 5.717 33.508 49.338 1.00 9.79 357 GLY B C 1
ATOM 2497 O O . GLY B 1 160 ? 5.309 32.350 49.461 1.00 13.58 357 GLY B O 1
ATOM 2498 N N . GLU B 1 161 ? 6.516 34.083 50.236 1.00 8.98 358 GLU B N 1
ATOM 2499 C CA . GLU B 1 161 ? 7.005 33.369 51.388 1.00 10.28 358 GLU B CA 1
ATOM 2500 C C . GLU B 1 161 ? 6.303 33.808 52.659 1.00 10.96 358 GLU B C 1
ATOM 2501 O O . GLU B 1 161 ? 6.237 35.014 52.930 1.00 13.22 358 GLU B O 1
#

CATH classification: 3.40.140.10

Secondary structure (DSSP, 8-state):
-TTPPPTTHHHHHHHHHHHHHHHHHTTS---EEEEEETTT--EEEEEE--HHHHT-SS--HHHHHHHHH-S--HHHHTTEEEEEEE---HHHHHHHHHHT--EEEEEESSS---THHHHHHHTT-EEEE---HHHHHHHHHHHHH-HHHHHHHTT-/--TT--PPPP-TTHHHHHHHHHHHHHHHHHTTS---EEEEEETTT--EEEEEE--HHHHT-SS--HHHHHHHHH-S--GGGGTTEEEEEEE---HHHHHHHHHHT--EEEEEESSS---THHHHHHHTT-EEEE---HHHHHHHHHHHHH-HHHHHHHTT-

Foldseek 3Di:
DVPDDQPLVVVFQVLQQVQLVVQVVVVHQSKKKWKAQSVPRDTLFIHAACCPVVVDLQRHRLNRNVVGSPDDDLVRQLRMEMEMQEADAPNSLVVCLVSNNQEYEYNAPPVHYYCSQVVSVVSRHHYHYPPHVSSVVSNVVCCVVPVVSVCSNNPD/DDPPDDADDDAPLVVVFQVLQQVQLVVQVVVVHQSKKKWKAQRPPGDTLFIHAACCPVVVDLQRHRLNRNVVRSPDDDLVRQQRMEMEMQEADEPNSLVVCLVSNNQEYEYNAPPLHYYCSQVVSVVSRHHYHYDPHPSSVVRNVVCCVVPVVSVCSNNVD